Protein AF-A0A8W8P179-F1 (afdb_monomer_lite)

Radius of gyration: 23.36 Å; chains: 1; bounding box: 74×70×54 Å

InterPro domains:
  IPR009003 Peptidase S1, PA clan [SSF50494] (2-159)

Secondary structure (DSSP, 8-state):
--EEEE-TTTS-STTPEEEEE-TTTSPEEEEEEEEEEE-GGG--EEEEEEPGGGTTTS--SEE-TTS-EEEEEE--S-GGG--EEEEEETTTEEEEEEEEES----TTS-TT-TTSEEEEEESSS-S--TT-TTPEEEE--SSTT--EEEEEEEEEEE-----TTTEEEE----SS----EEEE----TTTTGGG--S------------------------EEEEEEHHHHHHHHHHHH-TT--------S------------------

pLDDT: mean 72.52, std 25.37, range [22.5, 98.0]

Sequence (270 aa):
KKYALTCNHIFPSRNQIAYADGSDDGRRKQIGSCVFSRSDMSCDFAAIEMNDTILNECDVIFRRDDGKNINAHIYDETLEKIGFVYKIGATTDVTQGYILSSEFYNKHTAEGNRECIFLVKGTDGNFSEEGDSGSLVFSRPRNIQQNYVDIVGMVYAKNRKAKDDDEVEIYNRTDTESEILHSNQNISTEVKNAHENIQQTPLLSRENDGQRVAENDQNAEDFSFCYRLNTALALFKQDQGPGFDVRFKDDLSSSSSATSLSSGSDVEAV

Structure (mmCIF, N/CA/C/O backbone):
data_AF-A0A8W8P179-F1
#
_entry.id   AF-A0A8W8P179-F1
#
loop_
_atom_site.group_PDB
_atom_site.id
_atom_site.type_symbol
_atom_site.label_atom_id
_atom_site.label_alt_id
_atom_site.label_comp_id
_atom_site.label_asym_id
_atom_site.label_entity_id
_atom_site.label_seq_id
_atom_site.pdbx_PDB_ins_code
_atom_site.Cartn_x
_atom_site.Cartn_y
_atom_site.Cartn_z
_atom_site.occupancy
_atom_site.B_iso_or_equiv
_atom_site.auth_seq_id
_atom_site.auth_comp_id
_atom_site.auth_asym_id
_atom_site.auth_atom_id
_atom_site.pdbx_PDB_model_num
ATOM 1 N N . LYS A 1 1 ? -10.857 15.040 -1.921 1.00 89.06 1 LYS A N 1
ATOM 2 C CA . LYS A 1 1 ? -10.165 14.243 -2.960 1.00 89.06 1 LYS A CA 1
ATOM 3 C C . LYS A 1 1 ? -9.967 12.826 -2.443 1.00 89.06 1 LYS A C 1
ATOM 5 O O . LYS A 1 1 ? -9.883 12.664 -1.228 1.00 89.06 1 LYS A O 1
ATOM 10 N N . LYS A 1 2 ? -9.931 11.831 -3.328 1.00 93.44 2 LYS A N 1
ATOM 11 C CA . LYS A 1 2 ? -9.585 10.443 -2.996 1.00 93.44 2 LYS A CA 1
ATOM 12 C C . LYS A 1 2 ? -8.296 10.089 -3.736 1.00 93.44 2 LYS A C 1
ATOM 14 O O . LYS A 1 2 ? -8.109 10.537 -4.865 1.00 93.44 2 LYS A O 1
ATOM 19 N N . TYR A 1 3 ? -7.437 9.311 -3.091 1.00 95.12 3 TYR A N 1
ATOM 20 C CA . TYR A 1 3 ? -6.161 8.891 -3.658 1.00 95.12 3 TYR A CA 1
ATOM 21 C C . TYR A 1 3 ? -6.051 7.371 -3.617 1.00 95.12 3 TYR A C 1
ATOM 23 O O . TYR A 1 3 ? -6.463 6.764 -2.628 1.00 95.12 3 TYR A O 1
ATOM 31 N N . ALA A 1 4 ? -5.482 6.776 -4.662 1.00 95.06 4 ALA A N 1
ATOM 32 C CA . ALA A 1 4 ? -4.959 5.417 -4.604 1.00 95.06 4 ALA A CA 1
ATOM 33 C C . ALA A 1 4 ? -3.458 5.473 -4.302 1.00 95.06 4 ALA A C 1
ATOM 35 O O . ALA A 1 4 ? -2.744 6.330 -4.828 1.00 95.06 4 ALA A O 1
ATOM 36 N N . LEU A 1 5 ? -2.998 4.578 -3.431 1.00 95.69 5 LEU A N 1
ATOM 37 C CA . LEU A 1 5 ? -1.594 4.452 -3.044 1.00 95.69 5 LEU A CA 1
ATOM 38 C C . LEU A 1 5 ? -0.986 3.275 -3.809 1.00 95.69 5 LEU A C 1
ATOM 40 O O . LEU A 1 5 ? -1.642 2.246 -3.961 1.00 95.69 5 LEU A O 1
ATOM 44 N N . THR A 1 6 ? 0.229 3.433 -4.321 1.00 96.31 6 THR A N 1
ATOM 45 C CA . THR A 1 6 ? 0.927 2.391 -5.087 1.00 96.31 6 THR A CA 1
ATOM 46 C C . THR A 1 6 ? 2.433 2.656 -5.112 1.00 96.31 6 THR A C 1
ATOM 48 O O . THR A 1 6 ? 2.897 3.603 -4.480 1.00 96.31 6 THR A O 1
ATOM 51 N N . CYS A 1 7 ? 3.213 1.817 -5.792 1.00 94.56 7 CYS A N 1
ATOM 52 C CA . CYS A 1 7 ? 4.665 1.956 -5.865 1.00 94.56 7 CYS A CA 1
ATOM 53 C C . CYS A 1 7 ? 5.094 2.994 -6.909 1.00 94.56 7 CYS A C 1
ATOM 55 O O . CYS A 1 7 ? 4.468 3.136 -7.965 1.00 94.56 7 CYS A O 1
ATOM 57 N N . ASN A 1 8 ? 6.207 3.678 -6.644 1.00 94.00 8 ASN A N 1
ATOM 58 C CA . ASN A 1 8 ? 6.860 4.545 -7.620 1.00 94.00 8 ASN A CA 1
ATOM 59 C C . ASN A 1 8 ? 7.350 3.749 -8.829 1.00 94.00 8 ASN A C 1
ATOM 61 O O . ASN A 1 8 ? 7.159 4.231 -9.938 1.00 94.00 8 ASN A O 1
ATOM 65 N N . HIS A 1 9 ? 7.901 2.542 -8.674 1.00 90.81 9 HIS A N 1
ATOM 66 C CA . HIS A 1 9 ? 8.390 1.795 -9.843 1.00 90.81 9 HIS A CA 1
ATOM 67 C C . HIS A 1 9 ? 7.280 1.462 -10.858 1.00 90.81 9 HIS A C 1
ATOM 69 O O . HIS A 1 9 ? 7.566 1.241 -12.032 1.00 90.81 9 HIS A O 1
ATOM 75 N N . ILE A 1 10 ? 6.012 1.462 -10.430 1.00 92.25 10 ILE A N 1
ATOM 76 C CA . ILE A 1 10 ? 4.844 1.319 -11.313 1.00 92.25 10 ILE A CA 1
ATOM 77 C C . ILE A 1 10 ? 4.476 2.673 -11.947 1.00 92.25 10 ILE A C 1
ATOM 79 O O . ILE A 1 10 ? 4.128 2.750 -13.128 1.00 92.25 10 ILE A O 1
ATOM 83 N N . PHE A 1 11 ? 4.569 3.756 -11.172 1.00 95.31 11 PHE A N 1
ATOM 84 C CA . PHE A 1 11 ? 4.258 5.124 -11.597 1.00 95.31 11 PHE A CA 1
ATOM 85 C C . PHE A 1 11 ? 5.442 6.076 -11.372 1.00 95.31 11 PHE A C 1
ATOM 87 O O . PHE A 1 11 ? 5.362 6.939 -10.491 1.00 95.31 11 PHE A O 1
ATOM 94 N N . PRO A 1 12 ? 6.542 5.969 -12.143 1.00 92.88 12 PRO A N 1
ATOM 95 C CA . PRO A 1 12 ? 7.804 6.654 -11.836 1.00 92.88 12 PRO A CA 1
ATOM 96 C C . PRO A 1 12 ? 7.752 8.176 -11.990 1.00 92.88 12 PRO A C 1
ATOM 98 O O . PRO A 1 12 ? 8.689 8.873 -11.607 1.00 92.88 12 PRO A O 1
ATOM 101 N N . SER A 1 13 ? 6.690 8.726 -12.581 1.00 92.56 13 SER A N 1
ATOM 102 C CA . SER A 1 13 ? 6.590 10.153 -12.893 1.00 92.56 13 SER A CA 1
ATOM 103 C C . SER A 1 13 ? 5.214 10.729 -12.577 1.00 92.56 13 SER A C 1
ATOM 105 O O . SER A 1 13 ? 4.183 10.072 -12.730 1.00 92.56 13 SER A O 1
ATOM 107 N N . ARG A 1 14 ? 5.189 12.010 -12.181 1.00 94.31 14 ARG A N 1
ATOM 108 C CA . ARG A 1 14 ? 3.936 12.770 -12.061 1.00 94.31 14 ARG A CA 1
ATOM 109 C C . ARG A 1 14 ? 3.241 12.886 -13.416 1.00 94.31 14 ARG A C 1
ATOM 111 O O . ARG A 1 14 ? 3.880 12.859 -14.464 1.00 94.31 14 ARG A O 1
ATOM 118 N N . ASN A 1 15 ? 1.928 13.070 -13.375 1.00 95.94 15 ASN A N 1
ATOM 119 C CA . ASN A 1 15 ? 1.014 13.155 -14.513 1.00 95.94 15 ASN A CA 1
ATOM 120 C C . ASN A 1 15 ? 0.891 11.868 -15.344 1.00 95.94 15 ASN A C 1
ATOM 122 O O . ASN A 1 15 ? 0.143 11.852 -16.321 1.00 95.94 15 ASN A O 1
ATOM 126 N N . GLN A 1 16 ? 1.561 10.778 -14.959 1.00 97.12 16 GLN A N 1
ATOM 127 C CA . GLN A 1 16 ? 1.323 9.475 -15.566 1.00 97.12 16 GLN A CA 1
ATOM 128 C C . GLN A 1 16 ? -0.121 9.038 -15.297 1.00 97.12 16 GLN A C 1
ATOM 130 O O . GLN A 1 16 ? -0.606 9.094 -14.165 1.00 97.12 16 GLN A O 1
ATOM 135 N N . ILE A 1 17 ? -0.818 8.638 -16.359 1.00 97.06 17 ILE A N 1
ATOM 136 C CA . ILE A 1 17 ? -2.233 8.276 -16.304 1.00 97.06 17 ILE A CA 1
ATOM 137 C C . ILE A 1 17 ? -2.371 6.845 -15.784 1.00 97.06 17 ILE A C 1
ATOM 139 O O . ILE A 1 17 ? -1.710 5.934 -16.283 1.00 97.06 17 ILE A O 1
ATOM 143 N N . ALA A 1 18 ? -3.253 6.652 -14.807 1.00 95.62 18 ALA A N 1
ATOM 144 C CA . ALA A 1 18 ? -3.579 5.344 -14.259 1.00 95.62 18 ALA A CA 1
ATOM 145 C C . ALA A 1 18 ? -4.839 4.778 -14.917 1.00 95.62 18 ALA A C 1
ATOM 147 O O . ALA A 1 18 ? -5.832 5.490 -15.112 1.00 95.62 18 ALA A O 1
ATOM 148 N N . TYR A 1 19 ? -4.806 3.479 -15.207 1.00 93.25 19 TYR A N 1
ATOM 149 C CA . TYR A 1 19 ? -5.918 2.735 -15.781 1.00 93.25 19 TYR A CA 1
ATOM 150 C C . TYR A 1 19 ? -6.227 1.494 -14.943 1.00 93.25 19 TYR A C 1
ATOM 152 O O . TYR A 1 19 ? -5.314 0.891 -14.385 1.00 93.25 19 TYR A O 1
ATOM 160 N N . ALA A 1 20 ? -7.496 1.098 -14.907 1.00 89.19 20 ALA A N 1
ATOM 161 C CA . ALA A 1 20 ? -7.944 -0.193 -14.392 1.00 89.19 20 ALA A CA 1
ATOM 162 C C . ALA A 1 20 ? -8.782 -0.909 -15.454 1.00 89.19 20 ALA A C 1
ATOM 164 O O . ALA A 1 20 ? -9.348 -0.260 -16.342 1.00 89.19 20 ALA A O 1
ATOM 165 N N . ASP A 1 21 ? -8.863 -2.233 -15.373 1.00 83.56 21 ASP A N 1
ATOM 166 C CA . ASP A 1 21 ? -9.737 -3.001 -16.255 1.00 83.56 21 ASP A CA 1
ATOM 167 C C . ASP A 1 21 ? -11.203 -2.650 -15.958 1.00 83.56 21 ASP A C 1
ATOM 169 O O . ASP A 1 21 ? -11.645 -2.660 -14.808 1.00 83.56 21 ASP A O 1
ATOM 173 N N . GLY A 1 22 ? -11.944 -2.258 -16.998 1.00 68.00 22 GLY A N 1
ATOM 174 C CA . GLY A 1 22 ? -13.374 -1.987 -16.901 1.00 68.00 22 GLY A CA 1
ATOM 175 C C . GLY A 1 22 ? -14.179 -3.283 -16.805 1.00 68.00 22 GLY A C 1
ATOM 176 O O . GLY A 1 22 ? -13.806 -4.296 -17.395 1.00 68.00 22 GLY A O 1
ATOM 177 N N . SER A 1 23 ? -15.306 -3.243 -16.094 1.00 61.34 23 SER A N 1
ATOM 178 C CA . SER A 1 23 ? -16.152 -4.418 -15.849 1.00 61.34 23 SER A CA 1
ATOM 179 C C . SER A 1 23 ? -16.894 -4.937 -17.089 1.00 61.34 23 SER A C 1
ATOM 181 O O . SER A 1 23 ? -17.298 -6.096 -17.097 1.00 61.34 23 SER A O 1
ATOM 183 N N . ASP A 1 24 ? -17.057 -4.117 -18.137 1.00 60.72 24 ASP A N 1
ATOM 184 C CA . ASP A 1 24 ? -18.150 -4.338 -19.098 1.00 60.72 24 ASP A CA 1
ATOM 185 C C . ASP A 1 24 ? -17.718 -4.603 -20.555 1.00 60.72 24 ASP A C 1
ATOM 187 O O . ASP A 1 24 ? -18.507 -5.151 -21.324 1.00 60.72 24 ASP A O 1
ATOM 191 N N . ASP A 1 25 ? -16.495 -4.258 -20.977 1.00 67.00 25 ASP A N 1
ATOM 192 C CA . ASP A 1 25 ? -16.094 -4.383 -22.395 1.00 67.00 25 ASP A CA 1
ATOM 193 C C . ASP A 1 25 ? -14.612 -4.725 -22.643 1.00 67.00 25 ASP A C 1
ATOM 195 O O . ASP A 1 25 ? -14.141 -4.670 -23.784 1.00 67.00 25 ASP A O 1
ATOM 199 N N . GLY A 1 26 ? -13.860 -5.071 -21.593 1.00 67.25 26 GLY A N 1
ATOM 200 C CA . GLY A 1 26 ? -12.419 -5.328 -21.682 1.00 67.25 26 GLY A CA 1
ATOM 201 C C . GLY A 1 26 ? -11.585 -4.087 -22.025 1.00 67.25 26 GLY A C 1
ATOM 202 O O . GLY A 1 26 ? -10.381 -4.209 -22.271 1.00 67.25 26 GLY A O 1
ATOM 203 N N . ARG A 1 27 ? -12.182 -2.886 -22.056 1.00 80.38 27 ARG A N 1
ATOM 204 C CA . ARG A 1 27 ? -11.432 -1.640 -22.205 1.00 80.38 27 ARG A CA 1
ATOM 205 C C . ARG A 1 27 ? -10.925 -1.179 -20.851 1.00 80.38 27 ARG A C 1
ATOM 207 O O . ARG A 1 27 ? -11.612 -1.211 -19.833 1.00 80.38 27 ARG A O 1
ATOM 214 N N . ARG A 1 28 ? -9.696 -0.681 -20.870 1.00 86.50 28 ARG A N 1
ATOM 215 C CA . ARG A 1 28 ? -9.084 -0.019 -19.725 1.00 86.50 28 ARG A CA 1
ATOM 216 C C . ARG A 1 28 ? -9.751 1.332 -19.498 1.00 86.50 28 ARG A C 1
ATOM 218 O O . ARG A 1 28 ? -9.769 2.178 -20.395 1.00 86.50 28 ARG A O 1
ATOM 225 N N . LYS A 1 29 ? -10.272 1.548 -18.294 1.00 89.81 29 LYS A N 1
ATOM 226 C CA . LYS A 1 29 ? -10.863 2.815 -17.864 1.00 89.81 29 LYS A CA 1
ATOM 227 C C . LYS A 1 29 ? -9.801 3.660 -17.183 1.00 89.81 29 LYS A C 1
ATOM 229 O O . LYS A 1 29 ? -9.091 3.178 -16.305 1.00 89.81 29 LYS A O 1
ATOM 234 N N . GLN A 1 30 ? -9.695 4.927 -17.574 1.00 93.19 30 GLN A N 1
ATOM 235 C CA . GLN A 1 30 ? -8.841 5.872 -16.864 1.00 93.19 30 GLN A CA 1
ATOM 236 C C . GLN A 1 30 ? -9.413 6.131 -15.467 1.00 93.19 30 GLN A C 1
ATOM 238 O O . GLN A 1 30 ? -10.542 6.611 -15.335 1.00 93.19 30 GLN A O 1
ATOM 243 N N . ILE A 1 31 ? -8.614 5.857 -14.439 1.00 94.50 31 ILE A N 1
ATOM 244 C CA . ILE A 1 31 ? -9.013 6.002 -13.035 1.00 94.50 31 ILE A CA 1
ATOM 245 C C . ILE A 1 31 ? -8.438 7.255 -12.375 1.00 94.50 31 ILE A C 1
ATOM 247 O O . ILE A 1 31 ? -9.014 7.756 -11.416 1.00 94.50 31 ILE A O 1
ATOM 251 N N . GLY A 1 32 ? -7.341 7.805 -12.893 1.00 96.44 32 GLY A N 1
ATOM 252 C CA . GLY A 1 32 ? -6.701 8.961 -12.276 1.00 96.44 32 GLY A CA 1
ATOM 253 C C . GLY A 1 32 ? -5.370 9.330 -12.909 1.00 96.44 32 GLY A C 1
ATOM 254 O O . GLY A 1 32 ? -5.021 8.849 -13.992 1.00 96.44 32 GLY A O 1
ATOM 255 N N . SER A 1 33 ? -4.617 10.173 -12.212 1.00 97.62 33 SER A N 1
ATOM 256 C CA . SER A 1 33 ? -3.256 10.559 -12.591 1.00 97.62 33 SER A CA 1
ATOM 257 C C . SER A 1 33 ? -2.338 10.615 -11.379 1.00 97.62 33 SER A C 1
ATOM 259 O O . SER A 1 33 ? -2.743 11.058 -10.304 1.00 97.62 33 SER A O 1
ATOM 261 N N . CYS A 1 34 ? -1.088 10.204 -11.566 1.00 98.00 34 CYS A N 1
ATOM 262 C CA . CYS A 1 34 ? -0.054 10.285 -10.545 1.00 98.00 34 CYS A CA 1
ATOM 263 C C . CYS A 1 34 ? 0.222 11.745 -10.164 1.00 98.00 34 CYS A C 1
ATOM 265 O O . CYS A 1 34 ? 0.629 12.545 -11.005 1.00 98.00 34 CYS A O 1
ATOM 267 N N . VAL A 1 35 ? 0.005 12.102 -8.900 1.00 97.44 35 VAL A N 1
ATOM 268 C CA . VAL A 1 35 ? 0.251 13.459 -8.377 1.00 97.44 35 VAL A CA 1
ATOM 269 C C . VAL A 1 35 ? 1.507 13.537 -7.523 1.00 97.44 35 VAL A C 1
ATOM 271 O O . VAL A 1 35 ? 2.040 14.626 -7.314 1.00 97.44 35 VAL A O 1
ATOM 274 N N . PHE A 1 36 ? 2.008 12.391 -7.074 1.00 95.88 36 PHE A N 1
ATOM 275 C CA . PHE A 1 36 ? 3.220 12.268 -6.283 1.00 95.88 36 PHE A CA 1
ATOM 276 C C . PHE A 1 36 ? 3.903 10.952 -6.610 1.00 95.88 36 PHE A C 1
ATOM 278 O O . PHE A 1 36 ? 3.230 9.931 -6.711 1.00 95.88 36 PHE A O 1
ATOM 285 N N . SER A 1 37 ? 5.222 10.981 -6.755 1.00 93.56 37 SER A N 1
ATOM 286 C CA . SER A 1 37 ? 6.023 9.786 -6.971 1.00 93.56 37 SER A CA 1
ATOM 287 C C . SER A 1 37 ? 7.448 10.031 -6.497 1.00 93.56 37 SER A C 1
ATOM 289 O O . SER A 1 37 ? 8.045 11.045 -6.873 1.00 93.56 37 SER A O 1
ATOM 291 N N . ARG A 1 38 ? 7.972 9.139 -5.656 1.00 85.81 38 ARG A N 1
ATOM 292 C CA . ARG A 1 38 ? 9.350 9.176 -5.151 1.00 85.81 38 ARG A CA 1
ATOM 293 C C . ARG A 1 38 ? 9.905 7.761 -5.029 1.00 85.81 38 ARG A C 1
ATOM 295 O O . ARG A 1 38 ? 9.190 6.873 -4.575 1.00 85.81 38 ARG A O 1
ATOM 302 N N . SER A 1 39 ? 11.165 7.606 -5.430 1.00 78.81 39 SER A N 1
ATOM 303 C CA . SER A 1 39 ? 11.993 6.399 -5.276 1.00 78.81 39 SER A CA 1
ATOM 304 C C . SER A 1 39 ? 13.192 6.613 -4.348 1.00 78.81 39 SER A C 1
ATOM 306 O O . SER A 1 39 ? 13.946 5.683 -4.061 1.00 78.81 39 SER A O 1
ATOM 308 N N . ASP A 1 40 ? 13.427 7.848 -3.907 1.00 71.81 40 ASP A N 1
ATOM 309 C CA . ASP A 1 40 ? 14.535 8.173 -3.027 1.00 71.81 40 ASP A CA 1
ATOM 310 C C . ASP A 1 40 ? 14.185 7.893 -1.562 1.00 71.81 40 ASP A C 1
ATOM 312 O O . ASP A 1 40 ? 13.052 7.589 -1.194 1.00 71.81 40 ASP A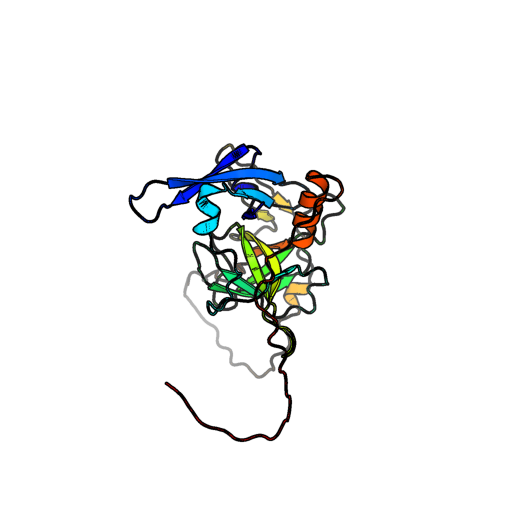 O 1
ATOM 316 N N . MET A 1 41 ? 15.201 7.943 -0.702 1.00 63.75 41 MET A N 1
ATOM 317 C CA . MET A 1 41 ? 15.063 7.646 0.726 1.00 63.75 41 MET A CA 1
ATOM 318 C C . MET A 1 41 ? 14.561 6.224 1.044 1.00 63.75 41 MET A C 1
ATOM 320 O O . MET A 1 41 ? 14.061 5.968 2.137 1.00 63.75 41 MET A O 1
ATOM 324 N N . SER A 1 42 ? 14.732 5.264 0.125 1.00 69.25 42 SER A N 1
ATOM 325 C CA . SER A 1 42 ? 14.175 3.899 0.253 1.00 69.25 42 SER A CA 1
ATOM 326 C C . SER A 1 42 ? 12.644 3.879 0.358 1.00 69.25 42 SER A C 1
ATOM 328 O O . SER A 1 42 ? 12.052 2.944 0.896 1.00 69.25 42 SER A O 1
ATOM 330 N N . CYS A 1 43 ? 12.003 4.928 -0.152 1.00 78.44 43 CYS A N 1
ATOM 331 C CA . CYS A 1 43 ? 10.565 5.032 -0.282 1.00 78.44 43 CYS A CA 1
ATOM 332 C C . CYS A 1 43 ? 10.215 4.740 -1.738 1.00 78.44 43 CYS A C 1
ATOM 334 O O . CYS A 1 43 ? 10.642 5.476 -2.618 1.00 78.44 43 CYS A O 1
ATOM 336 N N . ASP A 1 44 ? 9.463 3.675 -1.991 1.00 87.94 44 ASP A N 1
ATOM 337 C CA . ASP A 1 44 ? 8.973 3.325 -3.323 1.00 87.94 44 ASP A CA 1
ATOM 338 C C . ASP A 1 44 ? 7.466 3.577 -3.373 1.00 87.94 44 ASP A C 1
ATOM 340 O O . ASP 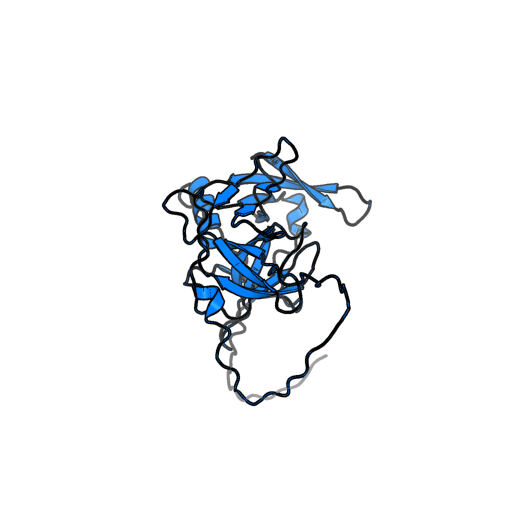A 1 44 ? 6.651 2.663 -3.238 1.00 87.94 44 ASP A O 1
ATOM 344 N N . PHE A 1 45 ? 7.096 4.853 -3.480 1.00 93.38 45 PHE A N 1
ATOM 345 C CA . PHE A 1 45 ? 5.722 5.300 -3.272 1.00 93.38 45 PHE A CA 1
ATOM 346 C C . PHE A 1 45 ? 5.269 6.295 -4.332 1.00 93.38 45 PHE A C 1
ATOM 348 O O . PHE A 1 45 ? 5.948 7.273 -4.656 1.00 93.38 45 PHE A O 1
ATOM 355 N N . ALA A 1 46 ? 4.044 6.086 -4.789 1.00 96.19 46 ALA A N 1
ATOM 356 C CA . ALA A 1 46 ? 3.287 6.991 -5.619 1.00 96.19 46 ALA A CA 1
ATOM 357 C C . ALA A 1 46 ? 1.855 7.143 -5.093 1.00 96.19 46 ALA A C 1
ATOM 359 O O . ALA A 1 46 ? 1.257 6.218 -4.536 1.00 96.19 46 ALA A O 1
ATOM 360 N N . ALA A 1 47 ? 1.290 8.328 -5.310 1.00 97.44 47 ALA A N 1
ATOM 361 C CA . ALA A 1 47 ? -0.109 8.621 -5.040 1.00 97.44 47 ALA A CA 1
ATOM 362 C C . ALA A 1 47 ? -0.805 9.036 -6.337 1.00 97.44 47 ALA A C 1
ATOM 364 O O . ALA A 1 47 ? -0.362 9.948 -7.043 1.00 97.44 47 ALA A O 1
ATOM 365 N N . ILE A 1 48 ? -1.919 8.376 -6.630 1.00 97.62 48 ILE A N 1
ATOM 366 C CA . ILE A 1 48 ? -2.770 8.640 -7.786 1.00 97.62 48 ILE A CA 1
ATOM 367 C C . ILE A 1 48 ? -3.985 9.422 -7.306 1.00 97.62 48 ILE A C 1
ATOM 369 O O . ILE A 1 48 ? -4.746 8.924 -6.479 1.00 97.62 48 ILE A O 1
ATOM 373 N N . GLU A 1 49 ? -4.188 10.637 -7.812 1.00 97.06 49 GLU A N 1
ATOM 374 C CA . GLU A 1 49 ? -5.447 11.352 -7.596 1.00 97.06 49 GLU A CA 1
ATOM 375 C C . GLU A 1 49 ? -6.530 10.719 -8.468 1.00 97.06 49 GLU A C 1
ATOM 377 O O . GLU A 1 49 ? -6.376 10.611 -9.686 1.00 97.06 49 GLU A O 1
ATOM 382 N N . MET A 1 50 ? -7.604 10.271 -7.822 1.00 96.00 50 MET A N 1
ATOM 383 C CA . MET A 1 50 ? -8.680 9.527 -8.467 1.00 96.00 50 MET A CA 1
ATOM 384 C C . MET A 1 50 ? -9.676 10.486 -9.122 1.00 96.00 50 MET A C 1
ATOM 386 O O . MET A 1 50 ? -10.102 11.461 -8.500 1.00 96.00 50 MET A O 1
ATOM 390 N N . ASN A 1 51 ? -10.084 10.183 -10.354 1.00 95.00 51 ASN A N 1
ATOM 391 C CA . ASN A 1 51 ? -11.068 10.969 -11.093 1.00 95.00 51 ASN A CA 1
ATOM 392 C C . ASN A 1 51 ? -12.439 10.917 -10.405 1.00 95.00 51 ASN A C 1
ATOM 394 O O . ASN A 1 51 ? -12.921 9.837 -10.067 1.00 95.00 51 ASN A O 1
ATOM 398 N N . ASP A 1 52 ? -13.130 12.056 -10.301 1.00 91.81 52 ASP A N 1
ATOM 399 C CA . ASP A 1 52 ? -14.465 12.133 -9.681 1.00 91.81 52 ASP A CA 1
ATOM 400 C C . ASP A 1 52 ? -15.480 11.155 -10.302 1.00 91.81 52 ASP A C 1
ATOM 402 O O . ASP A 1 52 ? -16.335 10.602 -9.609 1.00 91.81 52 ASP A O 1
ATOM 406 N N . THR A 1 53 ? -15.340 10.880 -11.602 1.00 88.81 53 THR A N 1
ATOM 407 C CA . THR A 1 53 ? -16.218 9.992 -12.376 1.00 88.81 53 THR A CA 1
ATOM 408 C C . THR A 1 53 ? -16.170 8.527 -11.951 1.00 88.81 53 THR A C 1
ATOM 410 O O . THR A 1 53 ? -17.112 7.801 -12.249 1.00 88.81 53 THR A O 1
ATOM 413 N N . ILE A 1 54 ? -15.113 8.085 -11.263 1.00 88.19 54 ILE A N 1
ATOM 414 C CA . ILE A 1 54 ? -14.9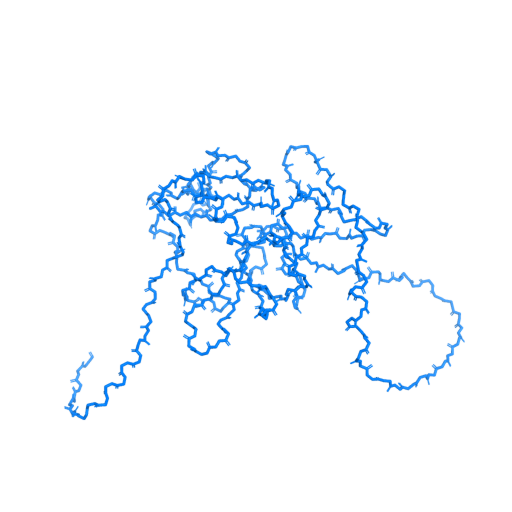62 6.691 -10.816 1.00 88.19 54 ILE A CA 1
ATOM 415 C C . ILE A 1 54 ? -15.149 6.515 -9.308 1.00 88.19 54 ILE A C 1
ATOM 417 O O . ILE A 1 54 ? -15.175 5.392 -8.813 1.00 88.19 54 ILE A O 1
ATOM 421 N N . LEU A 1 55 ? -15.290 7.602 -8.543 1.00 85.56 55 LEU A N 1
ATOM 422 C CA . LEU A 1 55 ? -15.265 7.529 -7.076 1.00 85.56 55 LEU A CA 1
ATOM 423 C C . LEU A 1 55 ? -16.434 6.754 -6.467 1.00 85.56 55 LEU A C 1
ATOM 425 O O . LEU A 1 55 ? -16.339 6.379 -5.295 1.00 85.56 55 LEU A O 1
ATOM 429 N N . ASN A 1 56 ? -17.513 6.572 -7.232 1.00 84.75 56 ASN A N 1
ATOM 430 C CA . ASN A 1 56 ? -18.688 5.785 -6.858 1.00 84.75 56 ASN A CA 1
ATOM 431 C C . ASN A 1 56 ? -18.520 4.289 -7.172 1.00 84.75 56 ASN A C 1
ATOM 433 O O . ASN A 1 56 ? -19.272 3.478 -6.648 1.00 84.75 56 ASN A O 1
ATOM 437 N N . GLU A 1 57 ? -17.544 3.935 -8.009 1.00 85.25 57 GLU A N 1
ATOM 438 C CA . GLU A 1 57 ? -17.187 2.552 -8.354 1.00 85.25 57 GLU A CA 1
ATOM 439 C C . GLU A 1 57 ? -16.041 2.033 -7.473 1.00 85.25 57 GLU A C 1
ATOM 441 O O . GLU A 1 57 ? -15.857 0.828 -7.330 1.00 85.25 57 GLU A O 1
ATOM 446 N N . CYS A 1 58 ? -15.273 2.936 -6.852 1.00 83.94 58 CYS A N 1
ATOM 447 C CA . CYS A 1 58 ? -14.235 2.563 -5.900 1.00 83.94 58 CYS A CA 1
ATOM 448 C C . CYS A 1 58 ? -14.828 2.096 -4.572 1.00 83.94 58 CYS A C 1
ATOM 450 O O . CYS A 1 58 ? -15.443 2.882 -3.842 1.00 83.94 58 CYS A O 1
ATOM 452 N N . ASP A 1 59 ? -14.499 0.865 -4.194 1.00 86.06 59 ASP A N 1
ATOM 453 C CA . ASP A 1 59 ? -14.546 0.460 -2.799 1.00 86.06 59 ASP A CA 1
ATOM 454 C C . ASP A 1 59 ? -13.443 1.193 -2.026 1.00 86.06 59 ASP A C 1
ATOM 456 O O . ASP A 1 59 ? -12.250 0.994 -2.251 1.00 86.06 59 ASP A O 1
ATOM 460 N N . VAL A 1 60 ? -13.859 2.117 -1.163 1.00 86.38 60 VAL A N 1
ATOM 461 C CA . VAL A 1 60 ? -12.959 2.933 -0.335 1.00 86.38 60 VAL A CA 1
ATOM 462 C C . VAL A 1 60 ? -12.895 2.452 1.110 1.00 86.38 60 VAL A C 1
ATOM 464 O O . VAL A 1 60 ? -12.204 3.074 1.918 1.00 86.38 60 VAL A O 1
ATOM 467 N N . ILE A 1 61 ? -13.647 1.403 1.447 1.00 88.75 61 ILE A N 1
ATOM 468 C CA . ILE A 1 61 ? -13.640 0.805 2.777 1.00 88.75 61 ILE A CA 1
ATOM 469 C C . ILE A 1 61 ? -12.543 -0.255 2.792 1.00 88.75 61 ILE A C 1
ATOM 471 O O . ILE A 1 61 ? -12.416 -1.056 1.867 1.00 88.75 61 ILE A O 1
ATOM 475 N N . PHE A 1 62 ? -11.718 -0.257 3.836 1.00 91.88 62 PHE A N 1
ATOM 476 C CA . PHE A 1 62 ? -10.655 -1.244 3.934 1.00 91.88 62 PHE A CA 1
ATOM 477 C C . PHE A 1 62 ? -11.247 -2.631 4.213 1.00 91.88 62 PHE A C 1
ATOM 479 O O . PHE A 1 62 ? -12.062 -2.803 5.125 1.00 91.88 62 PHE A O 1
ATOM 486 N N . ARG A 1 63 ? -10.814 -3.632 3.441 1.00 91.81 63 ARG A N 1
ATOM 487 C CA . ARG A 1 63 ? -11.198 -5.033 3.623 1.00 91.81 63 ARG A CA 1
ATOM 488 C C . ARG A 1 63 ? -10.041 -5.828 4.201 1.00 91.81 63 ARG A C 1
ATOM 490 O O . ARG A 1 63 ? -8.912 -5.749 3.729 1.00 91.81 63 ARG A O 1
ATOM 497 N N . ARG A 1 64 ? -10.347 -6.595 5.242 1.00 91.25 64 ARG A N 1
ATOM 498 C CA . ARG A 1 64 ? -9.416 -7.529 5.873 1.00 91.25 64 ARG A CA 1
ATOM 499 C C . ARG A 1 64 ? -9.169 -8.749 5.003 1.00 91.25 64 ARG A C 1
ATOM 501 O O . ARG A 1 64 ? -9.866 -9.001 4.027 1.00 91.25 64 ARG A O 1
ATOM 508 N N . ASP A 1 65 ? -8.229 -9.558 5.464 1.00 92.56 65 ASP A N 1
ATOM 509 C CA . ASP A 1 65 ? -7.906 -10.876 4.932 1.00 92.56 65 ASP A CA 1
ATOM 510 C C . ASP A 1 65 ? -9.107 -11.847 4.915 1.00 92.56 65 ASP A C 1
ATOM 512 O O . ASP A 1 65 ? -9.164 -12.731 4.073 1.00 92.56 65 ASP A O 1
ATOM 516 N N . ASP A 1 66 ? -10.108 -11.663 5.788 1.00 92.25 66 ASP A N 1
ATOM 517 C CA . ASP A 1 66 ? -11.368 -12.428 5.773 1.00 92.25 66 ASP A CA 1
ATOM 518 C C . ASP A 1 66 ? -12.496 -11.754 4.965 1.00 92.25 66 ASP A C 1
ATOM 520 O O . ASP A 1 66 ? -13.665 -12.124 5.094 1.00 92.25 66 ASP A O 1
ATOM 524 N N . GLY A 1 67 ? -12.166 -10.736 4.165 1.00 91.06 67 GLY A N 1
ATOM 525 C CA . GLY A 1 67 ? -13.101 -9.983 3.329 1.00 91.06 67 GLY A CA 1
ATOM 526 C C . GLY A 1 67 ? -14.013 -9.021 4.093 1.00 91.06 67 GLY A C 1
ATOM 527 O O . GLY A 1 67 ? -14.819 -8.328 3.469 1.00 91.06 67 GLY A O 1
ATOM 528 N N . LYS A 1 68 ? -13.909 -8.945 5.426 1.00 91.44 68 LYS A N 1
ATOM 529 C CA . LYS A 1 68 ? -14.747 -8.050 6.230 1.00 91.44 68 LYS A CA 1
ATOM 530 C C . LYS A 1 68 ? -14.247 -6.616 6.174 1.00 91.44 68 LYS A C 1
ATOM 532 O O . LYS A 1 68 ? -13.051 -6.351 6.307 1.00 91.44 68 LYS A O 1
ATOM 537 N N . ASN A 1 69 ? -15.201 -5.701 6.078 1.00 92.81 69 ASN A N 1
ATOM 538 C CA . ASN A 1 69 ? -14.967 -4.271 6.199 1.00 92.81 69 ASN A CA 1
ATOM 539 C C . ASN A 1 69 ? -14.462 -3.932 7.607 1.00 92.81 69 ASN A C 1
ATOM 541 O O . ASN A 1 69 ? -15.019 -4.404 8.603 1.00 92.81 69 ASN A O 1
ATOM 545 N N . ILE A 1 70 ? -13.426 -3.103 7.691 1.00 92.12 70 ILE A N 1
ATOM 546 C CA . ILE A 1 70 ? -12.887 -2.594 8.953 1.00 92.12 70 ILE A CA 1
ATOM 547 C C . ILE A 1 70 ? -12.296 -1.188 8.762 1.00 92.12 70 ILE A C 1
ATOM 549 O O . ILE A 1 70 ? -11.896 -0.829 7.658 1.00 92.12 70 ILE A O 1
ATOM 553 N N . ASN A 1 71 ? -12.197 -0.406 9.840 1.00 93.31 71 ASN A N 1
ATOM 554 C CA . ASN A 1 71 ? -11.429 0.839 9.814 1.00 93.31 71 ASN A CA 1
ATOM 555 C C . ASN A 1 71 ? -9.927 0.525 9.728 1.00 93.31 71 ASN A C 1
ATOM 557 O O . ASN A 1 71 ? -9.467 -0.516 10.209 1.00 93.31 71 ASN A O 1
ATOM 561 N N . ALA A 1 72 ? -9.160 1.429 9.131 1.00 93.44 72 ALA A N 1
ATOM 562 C CA . ALA A 1 72 ? -7.726 1.268 8.929 1.00 93.44 72 ALA A CA 1
ATOM 563 C C . ALA A 1 72 ? -6.972 2.436 9.566 1.00 93.44 72 ALA A C 1
ATOM 565 O O . ALA A 1 72 ? -7.250 3.597 9.281 1.00 93.44 72 ALA A O 1
ATOM 566 N N . HIS A 1 73 ? -5.994 2.119 10.404 1.00 93.50 73 HIS A N 1
ATOM 567 C CA . HIS A 1 73 ? -5.157 3.090 11.093 1.00 93.50 73 HIS A CA 1
ATOM 568 C C . HIS A 1 73 ? -3.712 2.965 10.611 1.00 93.50 73 HIS A C 1
ATOM 570 O O . HIS A 1 73 ? -3.227 1.859 10.402 1.00 93.50 73 HIS A O 1
ATOM 576 N N . ILE A 1 74 ? -3.009 4.082 10.425 1.00 93.81 74 ILE A N 1
ATOM 577 C CA . ILE A 1 74 ? -1.587 4.039 10.064 1.00 93.81 74 ILE A CA 1
ATOM 578 C C . ILE A 1 74 ? -0.759 3.715 11.298 1.00 93.81 74 ILE A C 1
ATOM 580 O O . ILE A 1 74 ? -0.788 4.457 12.272 1.00 93.81 74 ILE A O 1
ATOM 584 N N . TYR A 1 75 ? 0.015 2.638 11.234 1.00 92.56 75 TYR A N 1
ATOM 585 C CA . TYR A 1 75 ? 0.897 2.247 12.321 1.00 92.56 75 TYR A CA 1
ATOM 586 C C . TYR A 1 75 ? 2.205 3.046 12.295 1.00 92.56 75 TYR A C 1
ATOM 588 O O . TYR A 1 75 ? 3.014 2.936 11.365 1.00 92.56 75 TYR A O 1
ATOM 596 N N . ASP A 1 76 ? 2.440 3.829 13.342 1.00 89.56 76 ASP A N 1
ATOM 597 C CA . ASP A 1 76 ? 3.603 4.704 13.503 1.00 89.56 76 ASP A CA 1
ATOM 598 C C . ASP A 1 76 ? 4.539 4.291 14.654 1.00 89.56 76 ASP A C 1
ATOM 600 O O . ASP A 1 76 ? 5.599 4.888 14.820 1.00 89.56 76 ASP A O 1
ATOM 604 N N . GLU A 1 77 ? 4.215 3.223 15.388 1.00 89.12 77 GLU A N 1
ATOM 605 C CA . GLU A 1 77 ? 5.055 2.677 16.462 1.00 89.12 77 GLU A CA 1
ATOM 606 C C . GLU A 1 77 ? 6.151 1.709 15.945 1.00 89.12 77 GLU A C 1
ATOM 608 O O . GLU A 1 77 ? 6.318 1.465 14.739 1.00 89.12 77 GLU A O 1
ATOM 613 N N . THR A 1 78 ? 6.913 1.120 16.875 1.00 86.06 78 THR A N 1
ATOM 614 C CA . THR A 1 78 ? 7.940 0.104 16.592 1.00 86.06 78 THR A CA 1
ATOM 615 C C . THR A 1 78 ? 7.318 -1.215 16.121 1.00 86.06 78 THR A C 1
ATOM 617 O O . THR A 1 78 ? 6.235 -1.610 16.565 1.00 86.06 78 THR A O 1
ATOM 620 N N . LEU A 1 79 ? 8.002 -1.927 15.218 1.00 88.00 79 LEU A N 1
ATOM 621 C CA . LEU A 1 79 ? 7.496 -3.191 14.657 1.00 88.00 79 LEU A CA 1
ATOM 622 C C . LEU A 1 79 ? 7.651 -4.393 15.599 1.00 88.00 79 LEU A C 1
ATOM 624 O O . LEU A 1 79 ? 7.046 -5.429 15.350 1.00 88.00 79 LEU A O 1
ATOM 628 N N . GLU A 1 80 ? 8.396 -4.257 16.699 1.00 82.94 80 GLU A N 1
ATOM 629 C CA . GLU A 1 80 ? 8.664 -5.337 17.667 1.00 82.94 80 GLU A CA 1
ATOM 630 C C . GLU A 1 80 ? 7.391 -5.960 18.259 1.00 82.94 80 GLU A C 1
ATOM 632 O O . GLU A 1 80 ? 7.381 -7.116 18.675 1.00 82.94 80 GLU A O 1
ATOM 637 N N . LYS A 1 81 ? 6.305 -5.182 18.322 1.00 79.62 81 LYS A N 1
ATOM 638 C CA . LYS A 1 81 ? 5.014 -5.592 18.898 1.00 79.62 81 LYS A CA 1
ATOM 639 C C . LYS A 1 81 ? 3.983 -5.984 17.842 1.00 79.62 81 LYS A C 1
ATOM 641 O O . LYS A 1 81 ? 2.797 -6.119 18.171 1.00 79.62 81 LYS A O 1
ATOM 646 N N . ILE A 1 82 ? 4.396 -6.104 16.583 1.00 86.69 82 ILE A N 1
ATOM 647 C CA . ILE A 1 82 ? 3.544 -6.614 15.516 1.00 86.69 82 ILE A CA 1
ATOM 648 C C . ILE A 1 82 ? 3.730 -8.125 15.450 1.00 86.69 82 ILE A C 1
ATOM 650 O O . ILE A 1 82 ? 4.842 -8.625 15.332 1.00 86.69 82 ILE A O 1
ATOM 654 N N . GLY A 1 83 ? 2.617 -8.850 15.560 1.00 86.31 83 GLY A N 1
ATOM 655 C CA . GLY A 1 83 ? 2.596 -10.292 15.345 1.00 86.31 83 GLY A CA 1
ATOM 656 C C . GLY A 1 83 ? 2.590 -10.618 13.853 1.00 86.31 83 GLY A C 1
ATOM 657 O O . GLY A 1 83 ? 3.450 -10.187 13.089 1.00 86.31 83 GLY A O 1
ATOM 658 N N . PHE A 1 84 ? 1.580 -11.371 13.422 1.00 94.25 84 PHE A N 1
ATOM 659 C CA . PHE A 1 84 ? 1.391 -11.647 12.003 1.00 94.25 84 PHE A CA 1
ATOM 660 C C . PHE A 1 84 ? 0.923 -10.412 11.237 1.00 94.25 84 PHE A C 1
ATOM 662 O O . PHE A 1 84 ? 0.048 -9.663 11.691 1.00 94.25 84 PHE A O 1
ATOM 669 N N . VAL A 1 85 ? 1.474 -10.266 10.040 1.00 97.00 85 VAL A N 1
ATOM 670 C CA . VAL A 1 85 ? 1.031 -9.317 9.028 1.00 97.00 85 VAL A CA 1
ATOM 671 C C . VAL A 1 85 ? 0.377 -10.055 7.871 1.00 97.00 85 VAL A C 1
ATOM 673 O O . VAL A 1 85 ? 0.646 -11.228 7.612 1.00 97.00 85 VAL A O 1
ATOM 676 N N . TYR A 1 86 ? -0.486 -9.336 7.176 1.00 97.75 86 TYR A N 1
ATOM 677 C CA . TYR A 1 86 ? -1.271 -9.806 6.053 1.00 97.75 86 TYR A CA 1
ATOM 678 C C . TYR A 1 86 ? -1.153 -8.793 4.923 1.00 97.75 86 TYR A C 1
ATOM 680 O O . TYR A 1 86 ? -0.934 -7.603 5.167 1.00 97.75 86 TYR A O 1
ATOM 688 N N . LYS A 1 87 ? -1.329 -9.253 3.691 1.00 97.25 87 LYS A N 1
ATOM 689 C CA . LYS A 1 87 ? -1.513 -8.383 2.527 1.00 97.25 87 LYS A CA 1
ATOM 690 C C . LYS A 1 87 ? -2.507 -9.019 1.567 1.00 97.25 87 LYS A C 1
ATOM 692 O O . LYS A 1 87 ? -2.625 -10.242 1.529 1.00 97.25 87 LYS A O 1
ATOM 697 N N . ILE A 1 88 ? -3.193 -8.185 0.793 1.00 96.75 88 ILE A N 1
ATOM 698 C CA . ILE A 1 88 ? -4.068 -8.615 -0.303 1.00 96.75 88 ILE A CA 1
ATOM 699 C C . ILE A 1 88 ? -3.446 -8.083 -1.586 1.00 96.75 88 ILE A C 1
ATOM 701 O O . ILE A 1 88 ? -3.417 -6.868 -1.781 1.00 96.75 88 ILE A O 1
ATOM 705 N N . GLY A 1 89 ? -2.886 -8.978 -2.396 1.00 95.50 89 GLY A N 1
ATOM 706 C CA . GLY A 1 89 ? -2.168 -8.623 -3.617 1.00 95.50 89 GLY A CA 1
ATOM 707 C C . GLY A 1 89 ? -2.858 -9.107 -4.878 1.00 95.50 89 GLY A C 1
ATOM 708 O O . GLY A 1 89 ? -3.651 -10.043 -4.846 1.00 95.50 89 GLY A O 1
ATOM 709 N N . ALA A 1 90 ? -2.568 -8.453 -6.002 1.00 93.88 90 ALA A N 1
ATOM 710 C CA . ALA A 1 90 ? -3.203 -8.782 -7.275 1.00 93.88 90 ALA A CA 1
ATOM 711 C C . ALA A 1 90 ? -2.807 -10.173 -7.799 1.00 93.88 90 ALA A C 1
ATOM 713 O O . ALA A 1 90 ? -3.560 -10.764 -8.569 1.00 93.88 90 ALA A O 1
ATOM 714 N N . THR A 1 91 ? -1.641 -10.690 -7.395 1.00 95.12 91 THR A N 1
ATOM 715 C CA . THR A 1 91 ? -1.103 -11.964 -7.895 1.00 95.12 91 THR A CA 1
ATOM 716 C C . THR A 1 91 ? -1.320 -13.100 -6.914 1.00 95.12 91 THR A C 1
ATOM 718 O O . THR A 1 91 ? -1.731 -14.187 -7.314 1.00 95.12 91 THR A O 1
ATOM 721 N N . THR A 1 92 ? -1.048 -12.865 -5.632 1.00 94.62 92 THR A N 1
ATOM 722 C CA . THR A 1 92 ? -1.115 -13.925 -4.610 1.00 94.62 92 THR A CA 1
ATOM 723 C C . THR A 1 92 ? -2.340 -13.834 -3.707 1.00 94.62 92 THR A C 1
ATOM 725 O O . THR A 1 92 ? -2.448 -14.617 -2.768 1.00 94.62 92 THR A O 1
ATOM 728 N N . ASP A 1 93 ? -3.258 -12.899 -3.974 1.00 95.69 93 ASP A N 1
ATOM 729 C CA . ASP A 1 93 ? -4.431 -12.639 -3.137 1.00 95.69 93 ASP A CA 1
ATOM 730 C C . ASP A 1 93 ? -4.012 -12.422 -1.665 1.00 95.69 93 ASP A C 1
ATOM 732 O O . ASP A 1 93 ? -3.032 -11.709 -1.386 1.00 95.69 93 ASP A O 1
ATOM 736 N N . VAL A 1 94 ? -4.738 -13.011 -0.717 1.00 96.88 94 VAL A N 1
ATOM 737 C CA . VAL A 1 94 ? -4.443 -12.964 0.712 1.00 96.88 94 VAL A CA 1
ATOM 738 C C . VAL A 1 94 ? -3.238 -13.845 1.043 1.00 96.88 94 VAL A C 1
ATOM 740 O O . VAL A 1 94 ? -3.292 -15.066 0.912 1.00 96.88 94 VAL A O 1
ATOM 743 N N . THR A 1 95 ? -2.179 -13.242 1.586 1.00 97.00 95 THR A N 1
ATOM 744 C CA . THR A 1 95 ? -1.070 -13.983 2.216 1.00 97.00 95 THR A CA 1
ATOM 745 C C . THR A 1 95 ? -0.815 -13.490 3.636 1.00 97.00 95 THR A C 1
ATOM 747 O O . THR A 1 95 ? -1.173 -12.367 4.005 1.00 97.00 95 THR A O 1
ATOM 750 N N . GLN A 1 96 ? -0.179 -14.349 4.432 1.00 96.88 96 GLN A N 1
ATOM 751 C CA . GLN A 1 96 ? 0.199 -14.100 5.819 1.00 96.88 96 GLN A CA 1
ATOM 752 C C . GLN A 1 96 ? 1.711 -14.268 5.988 1.00 96.88 96 GLN A C 1
ATOM 754 O O . GLN A 1 96 ? 2.335 -15.134 5.371 1.00 96.88 96 GLN A O 1
ATOM 759 N N . GLY A 1 97 ? 2.304 -13.438 6.841 1.00 95.56 97 GLY A N 1
ATOM 760 C CA . GLY A 1 97 ? 3.723 -13.482 7.159 1.00 95.56 97 GLY A CA 1
ATOM 761 C C . GLY A 1 97 ? 4.032 -12.943 8.550 1.00 95.56 97 GLY A C 1
ATOM 762 O O . GLY A 1 97 ? 3.153 -12.449 9.259 1.00 95.56 97 GLY A O 1
ATOM 763 N N . TYR A 1 98 ? 5.295 -13.035 8.940 1.00 93.94 98 TYR A N 1
ATOM 764 C CA . TYR A 1 98 ? 5.836 -12.399 10.139 1.00 93.94 98 TYR A CA 1
ATOM 765 C C . TYR A 1 98 ? 7.009 -11.497 9.765 1.00 93.94 98 TYR A C 1
ATOM 767 O O . TYR A 1 98 ? 7.706 -11.727 8.773 1.00 93.94 98 TYR A O 1
ATOM 775 N N . ILE A 1 99 ? 7.207 -10.445 10.554 1.00 92.31 99 ILE A N 1
ATOM 776 C CA . ILE A 1 99 ? 8.299 -9.499 10.342 1.00 92.31 99 ILE A CA 1
ATOM 777 C C . ILE A 1 99 ? 9.597 -10.182 10.776 1.00 92.31 99 ILE A C 1
ATOM 779 O O . ILE A 1 99 ? 9.760 -10.524 11.944 1.00 92.31 99 ILE A O 1
ATOM 783 N N . LEU A 1 100 ? 10.496 -10.410 9.819 1.00 88.44 100 LEU A N 1
ATOM 784 C CA . LEU A 1 100 ? 11.805 -11.021 10.052 1.00 88.44 100 LEU A CA 1
ATOM 785 C C . LEU A 1 100 ? 12.809 -9.987 10.569 1.00 88.44 100 LEU A C 1
ATOM 787 O O . LEU A 1 100 ? 13.615 -10.286 11.441 1.00 88.44 100 LEU A O 1
ATOM 791 N N . SER A 1 101 ? 12.739 -8.771 10.026 1.00 85.00 101 SER A N 1
ATOM 792 C CA . SER A 1 101 ? 13.562 -7.643 10.447 1.00 85.00 101 SER A CA 1
ATOM 793 C C . SER A 1 101 ? 12.733 -6.371 10.419 1.00 85.00 101 SER A C 1
ATOM 795 O O . SER A 1 101 ? 12.126 -6.059 9.391 1.00 85.00 101 SER A O 1
ATOM 797 N N . SER A 1 102 ? 12.704 -5.642 11.536 1.00 79.94 102 SER A N 1
ATOM 798 C CA . SER A 1 102 ? 11.999 -4.359 11.660 1.00 79.94 102 SER A CA 1
ATOM 799 C C . SER A 1 102 ? 12.692 -3.220 10.916 1.00 79.94 102 SER A C 1
ATOM 801 O O . SER A 1 102 ? 12.063 -2.207 10.624 1.00 79.94 102 SER A O 1
ATOM 803 N N . GLU A 1 103 ? 13.974 -3.398 10.618 1.00 75.88 103 GLU A N 1
ATOM 804 C CA . GLU A 1 103 ? 14.811 -2.448 9.903 1.00 75.88 103 GLU A CA 1
ATOM 805 C C . GLU A 1 103 ? 15.669 -3.216 8.902 1.00 75.88 103 GLU A C 1
ATOM 807 O O . GLU A 1 103 ? 16.220 -4.276 9.211 1.00 75.88 103 GLU A O 1
ATOM 812 N N . PHE A 1 104 ? 15.791 -2.701 7.687 1.00 68.75 104 PHE A N 1
ATOM 813 C CA . PHE A 1 104 ? 16.698 -3.253 6.695 1.00 68.75 104 PHE A CA 1
ATOM 814 C C . PHE A 1 104 ? 17.550 -2.143 6.107 1.00 68.75 104 PHE A C 1
ATOM 816 O O . PHE A 1 104 ? 17.049 -1.164 5.554 1.00 68.75 104 PHE A O 1
ATOM 823 N N . TYR A 1 105 ? 18.862 -2.324 6.210 1.00 62.28 105 TYR A N 1
ATOM 824 C CA . TYR A 1 105 ? 19.828 -1.361 5.720 1.00 62.28 105 TYR A CA 1
ATOM 825 C C . TYR A 1 105 ? 20.384 -1.786 4.366 1.00 62.28 105 TYR A C 1
ATOM 827 O O . TYR A 1 105 ? 21.123 -2.764 4.269 1.00 62.28 105 TYR A O 1
ATOM 835 N N . ASN A 1 106 ? 20.120 -0.990 3.333 1.00 55.66 106 ASN A N 1
ATOM 836 C CA . ASN A 1 106 ? 20.894 -1.054 2.102 1.00 55.66 106 ASN A CA 1
ATOM 837 C C . ASN A 1 106 ? 21.971 0.041 2.145 1.00 55.66 106 ASN A C 1
ATOM 839 O O . ASN A 1 106 ? 21.649 1.212 2.342 1.00 55.66 106 ASN A O 1
ATOM 843 N N . LYS A 1 107 ? 23.247 -0.309 1.942 1.00 47.47 107 LYS A N 1
ATOM 844 C CA . LYS A 1 107 ? 24.372 0.651 1.954 1.00 47.47 107 LYS A CA 1
ATOM 845 C C . LYS A 1 107 ? 24.213 1.823 0.980 1.00 47.47 107 LYS A C 1
ATOM 847 O O . LYS A 1 107 ? 24.807 2.872 1.205 1.00 47.47 107 LYS A O 1
ATOM 852 N N . HIS A 1 108 ? 23.385 1.658 -0.050 1.00 49.31 108 HIS A N 1
ATOM 853 C CA . HIS A 1 108 ? 23.066 2.689 -1.046 1.00 49.31 108 HIS A CA 1
ATOM 854 C C . HIS A 1 108 ? 21.890 3.592 -0.663 1.00 49.31 108 HIS A C 1
ATOM 856 O O . HIS A 1 108 ? 21.632 4.593 -1.326 1.00 49.31 108 HIS A O 1
ATOM 862 N N . THR A 1 109 ? 21.176 3.270 0.416 1.00 49.59 109 THR A N 1
ATOM 863 C CA . THR A 1 109 ? 20.152 4.152 0.979 1.00 49.59 109 THR A CA 1
ATOM 864 C C . THR A 1 109 ? 20.835 5.118 1.938 1.00 49.59 109 THR A C 1
ATOM 866 O O . THR A 1 109 ? 21.484 4.698 2.894 1.00 49.59 109 THR A O 1
ATOM 869 N N . ALA A 1 110 ? 20.754 6.414 1.625 1.00 48.31 110 ALA A N 1
ATOM 870 C CA . ALA A 1 110 ? 21.451 7.483 2.338 1.00 48.31 110 ALA A CA 1
ATOM 871 C C . ALA A 1 110 ? 21.331 7.352 3.869 1.00 48.31 110 ALA A C 1
ATOM 873 O O . ALA A 1 110 ? 20.292 6.920 4.382 1.00 48.31 110 ALA A O 1
ATOM 874 N N . GLU A 1 111 ? 22.393 7.740 4.585 1.00 48.59 111 GLU A N 1
ATOM 875 C CA . GLU A 1 111 ? 22.416 7.838 6.047 1.00 48.59 111 GLU A CA 1
ATOM 876 C C . GLU A 1 111 ? 21.171 8.605 6.531 1.00 48.59 111 GLU A C 1
ATOM 878 O O . GLU A 1 111 ? 21.048 9.806 6.312 1.00 48.59 111 GLU A O 1
ATOM 883 N N . GLY A 1 112 ? 20.205 7.890 7.119 1.00 52.38 112 GLY A N 1
ATOM 884 C CA . GLY A 1 112 ? 18.923 8.459 7.554 1.00 52.38 112 GLY A CA 1
ATOM 885 C C . GLY A 1 112 ? 17.686 7.594 7.292 1.00 52.38 112 GLY A C 1
ATOM 886 O O . GLY A 1 112 ? 16.658 7.841 7.908 1.00 52.38 112 GLY A O 1
ATOM 887 N N . ASN A 1 113 ? 17.770 6.554 6.450 1.00 56.12 113 ASN A N 1
ATOM 888 C CA . ASN A 1 113 ? 16.585 5.775 6.034 1.00 56.12 113 ASN A CA 1
ATOM 889 C C . ASN A 1 113 ? 16.475 4.370 6.650 1.00 56.12 113 ASN A C 1
ATOM 891 O O . ASN A 1 113 ? 15.743 3.526 6.136 1.00 56.12 113 ASN A O 1
ATOM 895 N N . ARG A 1 114 ? 17.197 4.106 7.749 1.00 56.94 114 ARG A N 1
ATOM 896 C CA . ARG A 1 114 ? 17.283 2.772 8.382 1.00 56.94 114 ARG A CA 1
ATOM 897 C C . ARG A 1 114 ? 15.918 2.190 8.763 1.00 56.94 114 ARG A C 1
ATOM 899 O O . ARG A 1 114 ? 15.713 0.990 8.652 1.00 56.94 114 ARG A O 1
ATOM 906 N N . GLU A 1 115 ? 14.978 3.056 9.120 1.00 62.72 115 GLU A N 1
ATOM 907 C CA . GLU A 1 115 ? 13.647 2.676 9.596 1.00 62.72 115 GLU A CA 1
ATOM 908 C C . GLU A 1 115 ? 12.603 2.578 8.471 1.00 62.72 115 GLU A C 1
ATOM 910 O O . GLU A 1 115 ? 11.426 2.365 8.740 1.00 62.72 115 GLU A O 1
ATOM 915 N N . CYS A 1 116 ? 12.988 2.760 7.202 1.00 77.50 116 CYS A N 1
ATOM 916 C CA . CYS A 1 116 ? 12.015 2.831 6.110 1.00 77.50 116 CYS A CA 1
ATOM 917 C C . CYS A 1 116 ? 11.631 1.466 5.549 1.00 77.50 116 CYS A C 1
ATOM 919 O O . CYS A 1 116 ? 10.527 1.352 5.031 1.00 77.50 116 CYS A O 1
ATOM 921 N N . ILE A 1 117 ? 12.490 0.447 5.644 1.00 85.62 117 ILE A N 1
ATOM 922 C CA . ILE A 1 117 ? 12.255 -0.885 5.069 1.00 85.62 117 ILE A CA 1
ATOM 923 C C . ILE A 1 117 ? 12.212 -1.930 6.180 1.00 85.62 117 ILE A C 1
ATOM 925 O O . ILE A 1 117 ? 13.051 -1.924 7.076 1.00 85.62 117 ILE A O 1
ATOM 929 N N . PHE A 1 118 ? 11.268 -2.860 6.075 1.00 88.88 118 PHE A N 1
ATOM 930 C CA . PHE A 1 118 ? 11.183 -4.057 6.901 1.00 88.88 118 PHE A CA 1
ATOM 931 C C . PHE A 1 118 ? 11.002 -5.297 6.022 1.00 88.88 118 PHE A C 1
ATOM 933 O O . PHE A 1 118 ? 10.490 -5.225 4.899 1.00 88.88 118 PHE A O 1
ATOM 940 N N . LEU A 1 119 ? 11.448 -6.441 6.533 1.00 90.88 119 LEU A N 1
ATOM 941 C CA . LEU A 1 119 ? 11.386 -7.717 5.825 1.00 90.88 119 LEU A CA 1
ATOM 942 C C . LEU A 1 119 ? 10.258 -8.574 6.376 1.00 90.88 119 LEU A C 1
ATOM 944 O O . LEU A 1 119 ? 10.105 -8.694 7.593 1.00 90.88 119 LEU A O 1
ATOM 948 N N . VAL A 1 120 ? 9.509 -9.213 5.484 1.00 93.56 120 VAL A N 1
ATOM 949 C CA . VAL A 1 120 ? 8.433 -10.140 5.843 1.00 93.56 120 VAL A CA 1
ATOM 950 C C . VAL A 1 120 ? 8.716 -11.508 5.243 1.00 93.56 120 VAL A C 1
ATOM 952 O O . VAL A 1 120 ? 8.947 -11.626 4.039 1.00 93.56 120 VAL A O 1
ATOM 955 N N . LYS A 1 121 ? 8.659 -12.546 6.078 1.00 92.62 121 LYS A N 1
ATOM 956 C CA . LYS A 1 121 ? 8.703 -13.946 5.645 1.00 92.62 121 LYS A CA 1
ATOM 957 C C . LYS A 1 121 ? 7.295 -14.529 5.691 1.00 92.62 121 LYS A C 1
ATOM 959 O O . LYS A 1 121 ? 6.578 -14.339 6.676 1.00 92.62 121 LYS A O 1
ATOM 964 N N . GLY A 1 122 ? 6.884 -15.191 4.613 1.00 94.38 122 GLY A N 1
ATOM 965 C CA . GLY A 1 122 ? 5.564 -15.811 4.527 1.00 94.38 122 GLY A CA 1
ATOM 966 C C . GLY A 1 122 ? 5.459 -17.039 5.431 1.00 94.38 122 GLY A C 1
ATOM 967 O O . GLY A 1 122 ? 6.454 -17.713 5.701 1.00 94.38 122 GLY A O 1
ATOM 968 N N . THR A 1 123 ? 4.259 -17.311 5.945 1.00 93.12 123 THR A N 1
ATOM 969 C CA . THR A 1 123 ? 4.010 -18.488 6.799 1.00 93.12 123 THR A CA 1
ATOM 970 C C . THR A 1 123 ? 3.696 -19.750 6.004 1.00 93.12 123 THR A C 1
ATOM 972 O O . THR A 1 123 ? 3.932 -20.846 6.501 1.00 93.12 123 THR A O 1
ATOM 975 N N . ASP A 1 124 ? 3.155 -19.598 4.796 1.00 88.69 124 ASP A N 1
ATOM 976 C CA . ASP A 1 124 ? 2.803 -20.694 3.891 1.00 88.69 124 ASP A CA 1
ATOM 977 C C . ASP A 1 124 ? 3.281 -20.343 2.477 1.00 88.69 124 ASP A C 1
ATOM 979 O O . ASP A 1 124 ? 2.536 -19.840 1.637 1.00 88.69 124 ASP A O 1
ATOM 983 N N . GLY A 1 125 ? 4.590 -20.488 2.264 1.00 89.19 125 GLY A N 1
ATOM 984 C CA . GLY A 1 125 ? 5.261 -20.040 1.048 1.00 89.19 125 GLY A CA 1
ATOM 985 C C . GLY A 1 125 ? 5.574 -18.544 1.052 1.00 89.19 125 GLY A C 1
ATOM 986 O O . GLY A 1 125 ? 5.900 -17.957 2.086 1.00 89.19 125 GLY A O 1
ATOM 987 N N . ASN A 1 126 ? 5.524 -17.931 -0.128 1.00 92.19 126 ASN A N 1
ATOM 988 C CA . ASN A 1 126 ? 5.991 -16.564 -0.326 1.00 92.19 126 ASN A CA 1
ATOM 989 C C . ASN A 1 126 ? 4.970 -15.548 0.169 1.00 92.19 126 ASN A C 1
ATOM 991 O O . ASN A 1 126 ? 3.776 -15.656 -0.100 1.00 92.19 126 ASN A O 1
ATOM 995 N N . PHE A 1 127 ? 5.451 -14.520 0.872 1.00 95.38 127 PHE A N 1
ATOM 996 C CA . PHE A 1 127 ? 4.571 -13.445 1.316 1.00 95.38 127 PHE A CA 1
ATOM 997 C C . PHE A 1 127 ? 4.080 -12.593 0.139 1.00 95.38 127 PHE A C 1
ATOM 999 O O . PHE A 1 127 ? 2.936 -12.151 0.159 1.00 95.38 127 PHE A O 1
ATOM 1006 N N . SER A 1 128 ? 4.896 -12.385 -0.896 1.00 95.00 128 SER A N 1
ATOM 1007 C CA . SER A 1 128 ? 4.502 -11.675 -2.116 1.00 95.00 128 SER A CA 1
ATOM 1008 C C . SER A 1 128 ? 5.201 -12.227 -3.355 1.00 95.00 128 SER A C 1
ATOM 1010 O O . SER A 1 128 ? 6.285 -12.804 -3.255 1.00 95.00 128 SER A O 1
ATOM 1012 N N . GLU A 1 129 ? 4.610 -11.982 -4.522 1.00 93.19 129 GLU A N 1
ATOM 1013 C CA . GLU A 1 129 ? 5.190 -12.260 -5.839 1.00 93.19 129 GLU A CA 1
ATOM 1014 C C . GLU A 1 129 ? 5.202 -11.013 -6.737 1.00 93.19 129 GLU A C 1
ATOM 1016 O O . GLU A 1 129 ? 4.693 -9.945 -6.384 1.00 93.19 129 GLU A O 1
ATOM 1021 N N . GLU A 1 130 ? 5.817 -11.150 -7.913 1.00 90.44 130 GLU A N 1
ATOM 1022 C CA . GLU A 1 130 ? 5.739 -10.150 -8.979 1.00 90.44 130 GLU A CA 1
ATOM 1023 C C . GLU A 1 130 ? 4.270 -9.845 -9.303 1.00 90.44 130 GLU A C 1
ATOM 1025 O O . GLU A 1 130 ? 3.492 -10.756 -9.559 1.00 90.44 130 GLU A O 1
ATOM 1030 N N . GLY A 1 131 ? 3.904 -8.561 -9.260 1.00 92.38 131 GLY A N 1
ATOM 1031 C CA . GLY A 1 131 ? 2.525 -8.091 -9.414 1.00 92.38 131 GLY A CA 1
ATOM 1032 C C . GLY A 1 131 ? 1.805 -7.759 -8.100 1.00 92.38 131 GLY A C 1
ATOM 1033 O O . GLY A 1 131 ? 0.748 -7.137 -8.145 1.00 92.38 131 GLY A O 1
ATOM 1034 N N . ASP A 1 132 ? 2.368 -8.087 -6.932 1.00 96.06 132 ASP A N 1
ATOM 1035 C CA . ASP A 1 132 ? 1.822 -7.649 -5.634 1.00 96.06 132 ASP A CA 1
ATOM 1036 C C . ASP A 1 132 ? 2.350 -6.280 -5.169 1.00 96.06 132 ASP A C 1
ATOM 1038 O O . ASP A 1 132 ? 1.925 -5.774 -4.127 1.00 96.06 132 ASP A O 1
ATOM 1042 N N . SER A 1 133 ? 3.278 -5.668 -5.903 1.00 95.00 133 SER A N 1
ATOM 1043 C CA . SER A 1 133 ? 3.778 -4.322 -5.615 1.00 95.00 133 SER A CA 1
ATOM 1044 C C . SER A 1 133 ? 2.630 -3.320 -5.466 1.00 95.00 133 SER A C 1
ATOM 1046 O O . SER A 1 133 ? 1.721 -3.266 -6.293 1.00 95.00 133 SER A O 1
ATOM 1048 N N . GLY A 1 134 ? 2.651 -2.522 -4.401 1.00 95.81 134 GLY A N 1
ATOM 1049 C CA . GLY A 1 134 ? 1.547 -1.619 -4.067 1.00 95.81 134 GLY A CA 1
ATOM 1050 C C . GLY A 1 134 ? 0.522 -2.183 -3.087 1.00 95.81 134 GLY A C 1
ATOM 1051 O O . GLY A 1 134 ? -0.323 -1.437 -2.596 1.00 95.81 134 GLY A O 1
ATOM 1052 N N . SER A 1 135 ? 0.601 -3.471 -2.749 1.00 96.88 135 SER A N 1
ATOM 1053 C CA . SER A 1 135 ? -0.301 -4.074 -1.765 1.00 96.88 135 SER A CA 1
ATOM 1054 C C . SER A 1 135 ? -0.006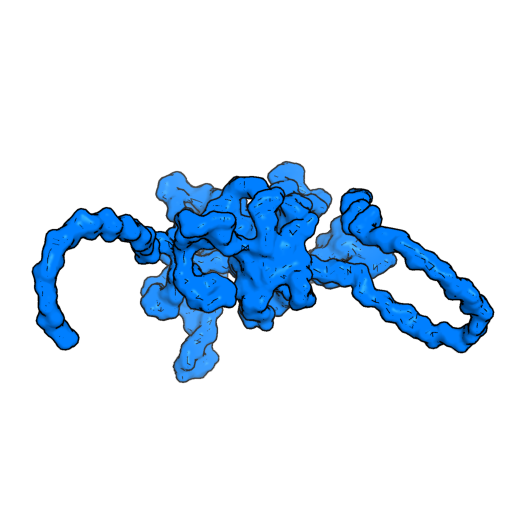 -3.557 -0.364 1.00 96.88 135 SER A C 1
ATOM 1056 O O . SER A 1 135 ? 1.135 -3.616 0.104 1.00 96.88 135 SER A O 1
ATOM 1058 N N . LEU A 1 136 ? -1.044 -3.096 0.330 1.00 97.38 136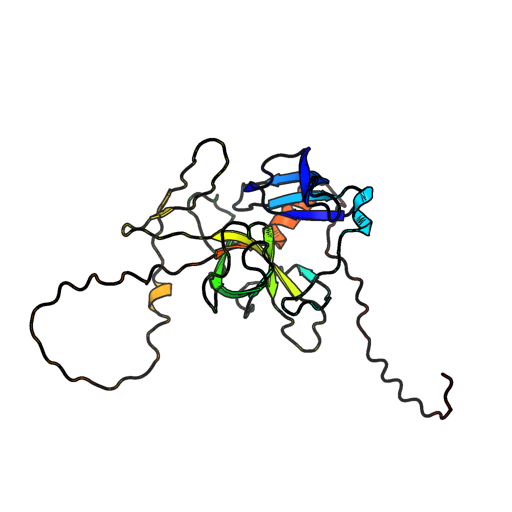 LEU A N 1
ATOM 1059 C CA . LEU A 1 136 ? -0.937 -2.678 1.723 1.00 97.38 136 LEU A CA 1
ATOM 1060 C C . LEU A 1 136 ? -0.678 -3.885 2.630 1.00 97.38 136 LEU A C 1
ATOM 1062 O O . LEU A 1 136 ? -1.341 -4.918 2.526 1.00 97.38 136 LEU A O 1
ATOM 1066 N N . VAL A 1 137 ? 0.269 -3.716 3.548 1.00 97.38 137 VAL A N 1
ATOM 1067 C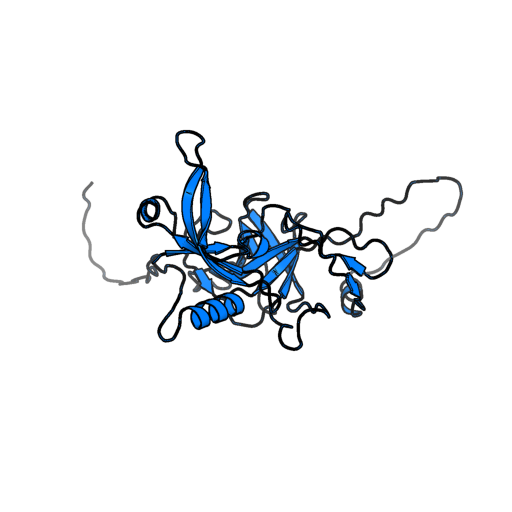 CA . VAL A 1 137 ? 0.612 -4.673 4.599 1.00 97.38 137 VAL A CA 1
ATOM 1068 C C . VAL A 1 137 ? -0.040 -4.212 5.893 1.00 97.38 137 VAL A C 1
ATOM 1070 O O . VAL A 1 137 ? 0.174 -3.078 6.325 1.00 97.38 137 VAL A O 1
ATOM 1073 N N . PHE A 1 138 ? -0.819 -5.082 6.527 1.00 97.38 138 PHE A N 1
ATOM 1074 C CA . PHE A 1 138 ? -1.593 -4.750 7.719 1.00 97.38 138 PHE A CA 1
ATOM 1075 C C . PHE A 1 138 ? -1.539 -5.851 8.775 1.00 97.38 138 PHE A C 1
ATOM 1077 O O . PHE A 1 138 ? -1.286 -7.013 8.471 1.00 97.38 138 PHE A O 1
ATOM 1084 N N . SER A 1 139 ? -1.809 -5.495 10.028 1.00 95.69 139 SER A N 1
ATOM 1085 C CA . SER A 1 139 ? -1.969 -6.449 11.126 1.00 95.69 139 SER A CA 1
ATOM 1086 C C . SER A 1 139 ? -3.389 -6.409 11.689 1.00 95.69 139 SER A C 1
ATOM 1088 O O . SER A 1 139 ? -4.068 -5.377 11.685 1.00 95.69 139 SER A O 1
ATOM 1090 N N . ARG A 1 140 ? -3.867 -7.574 12.134 1.00 90.50 140 ARG A N 1
ATOM 1091 C CA . ARG A 1 140 ? -5.191 -7.716 12.751 1.00 90.50 140 ARG A CA 1
ATOM 1092 C C . ARG A 1 140 ? -5.236 -7.026 14.124 1.00 90.50 140 ARG A C 1
ATOM 1094 O O . ARG A 1 140 ? -4.195 -6.913 14.772 1.00 90.50 140 ARG A O 1
ATOM 1101 N N . PRO A 1 141 ? -6.438 -6.644 14.602 1.00 86.31 141 PRO A N 1
ATOM 1102 C CA . PRO A 1 141 ? -6.621 -6.127 15.952 1.00 86.31 141 PRO A CA 1
ATOM 1103 C C . PRO A 1 141 ? -5.920 -6.973 17.017 1.00 86.31 141 PRO A C 1
ATOM 1105 O O . PRO A 1 141 ? -6.131 -8.186 17.086 1.00 86.31 141 PRO A O 1
ATOM 1108 N N . ARG A 1 142 ? -5.101 -6.337 17.860 1.00 81.38 142 ARG A N 1
ATOM 1109 C CA . ARG A 1 142 ? -4.303 -7.030 18.890 1.00 81.38 142 ARG A CA 1
ATOM 1110 C C . ARG A 1 142 ? -5.076 -7.268 20.185 1.00 81.38 142 ARG A C 1
ATOM 1112 O O . ARG A 1 142 ? -4.668 -8.072 21.017 1.00 81.38 142 ARG A O 1
ATOM 1119 N N . ASN A 1 143 ? -6.185 -6.562 20.372 1.00 82.38 143 ASN A N 1
ATOM 1120 C CA . ASN A 1 143 ? -7.052 -6.687 21.535 1.00 82.38 143 ASN A CA 1
ATOM 1121 C C . ASN A 1 143 ? -8.527 -6.553 21.124 1.00 82.38 143 ASN A C 1
ATOM 1123 O O . ASN A 1 143 ? -8.843 -6.057 20.048 1.00 82.38 143 ASN A O 1
ATOM 1127 N N . ILE A 1 144 ? -9.433 -6.998 21.998 1.00 80.31 144 ILE A N 1
ATOM 1128 C CA . ILE A 1 144 ? -10.884 -7.057 21.729 1.00 80.31 144 ILE A CA 1
ATOM 1129 C C . ILE A 1 144 ? -11.502 -5.658 21.547 1.00 80.31 144 ILE A C 1
ATOM 1131 O O . ILE A 1 144 ? -12.550 -5.524 20.923 1.00 80.31 144 ILE A O 1
ATOM 1135 N N . GLN A 1 145 ? -10.871 -4.615 22.091 1.00 84.38 145 GLN A N 1
ATOM 1136 C CA . GLN A 1 145 ? -11.368 -3.240 22.003 1.00 84.38 145 GLN A CA 1
ATOM 1137 C C . GLN A 1 145 ? -10.964 -2.557 20.690 1.00 84.38 145 GLN A C 1
ATOM 1139 O O . GLN A 1 145 ? -11.604 -1.590 20.283 1.00 84.38 145 GLN A O 1
ATOM 1144 N N . GLN A 1 146 ? -9.924 -3.058 20.020 1.00 86.62 146 GLN A N 1
ATOM 1145 C CA . GLN A 1 146 ? -9.438 -2.521 18.760 1.00 86.62 146 GLN A CA 1
ATOM 1146 C C . GLN A 1 146 ? -10.404 -2.899 17.626 1.00 86.62 146 GLN A C 1
ATOM 1148 O O . GLN A 1 146 ? -10.540 -4.058 17.237 1.00 86.62 146 GLN A O 1
ATOM 1153 N N . ASN A 1 147 ? -11.076 -1.890 17.077 1.00 89.62 147 ASN A N 1
ATOM 1154 C CA . ASN A 1 147 ? -12.051 -2.007 15.989 1.00 89.62 147 ASN A CA 1
ATOM 1155 C C . ASN A 1 147 ? -11.485 -1.572 14.622 1.00 89.62 147 ASN A C 1
ATOM 1157 O O . ASN A 1 147 ? -12.245 -1.279 13.699 1.00 89.62 147 ASN A O 1
ATOM 1161 N N . TYR A 1 148 ? -10.159 -1.527 14.497 1.00 92.88 148 TYR A N 1
ATOM 1162 C CA . TYR A 1 148 ? -9.424 -1.147 13.292 1.00 92.88 148 TYR A CA 1
ATOM 1163 C C . TYR A 1 148 ? -8.241 -2.096 13.048 1.00 92.88 148 TYR A C 1
ATOM 1165 O O . TYR A 1 148 ? -7.719 -2.693 13.990 1.00 92.88 148 TYR A O 1
ATOM 1173 N N . VAL A 1 149 ? -7.789 -2.226 11.802 1.00 94.50 149 VAL A N 1
ATOM 1174 C CA . VAL A 1 149 ? -6.473 -2.820 11.500 1.00 94.50 149 VAL A CA 1
ATOM 1175 C C . VAL A 1 149 ? -5.388 -1.760 11.512 1.00 94.50 149 VAL A C 1
ATOM 1177 O O . VAL A 1 149 ? -5.634 -0.601 11.184 1.00 94.50 149 VAL A O 1
ATOM 1180 N N . ASP A 1 150 ? -4.177 -2.184 11.838 1.00 94.94 150 ASP A N 1
ATOM 1181 C CA . ASP A 1 150 ? -2.982 -1.358 11.730 1.00 94.94 150 ASP A CA 1
ATOM 1182 C C . ASP A 1 150 ? -2.339 -1.585 10.356 1.00 94.94 150 ASP A C 1
ATOM 1184 O O . ASP A 1 150 ? -1.869 -2.685 10.069 1.00 94.94 150 ASP A O 1
ATOM 1188 N N . ILE A 1 151 ? -2.321 -0.561 9.504 1.00 95.88 151 ILE A N 1
ATOM 1189 C CA . ILE A 1 151 ? -1.604 -0.542 8.227 1.00 95.88 151 ILE A CA 1
ATOM 1190 C C . ILE A 1 151 ? -0.146 -0.187 8.504 1.00 95.88 151 ILE A C 1
ATOM 1192 O O . ILE A 1 151 ? 0.178 0.923 8.927 1.00 95.88 151 ILE A O 1
ATOM 1196 N N . VAL A 1 152 ? 0.735 -1.146 8.259 1.00 94.81 152 VAL A N 1
ATOM 1197 C CA . VAL A 1 152 ? 2.154 -1.098 8.623 1.00 94.81 152 VAL A CA 1
ATOM 1198 C C . VAL A 1 152 ? 2.994 -0.531 7.486 1.00 94.81 152 VAL A C 1
ATOM 1200 O O . VAL A 1 152 ? 3.885 0.299 7.684 1.00 94.81 152 VAL A O 1
ATOM 1203 N N . GLY A 1 153 ? 2.710 -0.990 6.273 1.00 94.94 153 GLY A N 1
ATOM 1204 C CA . GLY A 1 153 ? 3.579 -0.759 5.137 1.00 94.94 153 GLY A CA 1
ATOM 1205 C C . GLY A 1 153 ? 2.935 -1.098 3.813 1.00 94.94 153 GLY A C 1
ATOM 1206 O O . GLY A 1 153 ? 1.725 -1.302 3.722 1.00 94.94 153 GLY A O 1
ATOM 1207 N N . MET A 1 154 ? 3.774 -1.173 2.792 1.00 96.06 154 MET A N 1
ATOM 1208 C CA . MET A 1 154 ? 3.384 -1.586 1.454 1.00 96.06 154 MET A CA 1
ATOM 1209 C C . MET A 1 154 ? 4.478 -2.465 0.855 1.00 96.06 154 MET A C 1
ATOM 1211 O O . MET A 1 154 ? 5.668 -2.210 1.067 1.00 96.06 154 MET A O 1
ATOM 1215 N N . VAL A 1 155 ? 4.071 -3.508 0.136 1.00 95.19 155 VAL A N 1
ATOM 1216 C CA . VAL A 1 155 ? 4.984 -4.394 -0.595 1.00 95.19 155 VAL A CA 1
ATOM 1217 C C . VAL A 1 155 ? 5.584 -3.626 -1.768 1.00 95.19 155 VAL A C 1
ATOM 1219 O O . VAL A 1 155 ? 4.834 -3.007 -2.524 1.00 95.19 155 VAL A O 1
ATOM 1222 N N . TYR A 1 156 ? 6.907 -3.697 -1.942 1.00 87.38 156 TYR A N 1
ATOM 1223 C CA . TYR A 1 156 ? 7.572 -3.088 -3.101 1.00 87.38 156 TYR A CA 1
ATOM 1224 C C . TYR A 1 156 ? 8.441 -4.060 -3.904 1.00 87.38 156 TYR A C 1
ATOM 1226 O O . TYR A 1 156 ? 8.559 -3.900 -5.114 1.00 87.38 156 TYR A O 1
ATOM 1234 N N . ALA A 1 157 ? 9.018 -5.083 -3.268 1.00 84.00 157 ALA A N 1
ATOM 1235 C CA . ALA A 1 157 ? 9.835 -6.070 -3.966 1.00 84.00 157 ALA A CA 1
ATOM 1236 C C . ALA A 1 157 ? 9.835 -7.428 -3.259 1.00 84.00 157 ALA A C 1
ATOM 1238 O O . ALA A 1 157 ? 9.544 -7.544 -2.067 1.00 84.00 157 ALA A O 1
ATOM 1239 N N . LYS A 1 158 ? 10.229 -8.462 -4.000 1.00 81.38 158 LYS A N 1
ATOM 1240 C CA . LYS A 1 158 ? 10.558 -9.795 -3.486 1.00 81.38 158 LYS A CA 1
ATOM 1241 C C . LYS A 1 158 ? 12.039 -10.058 -3.754 1.00 81.38 158 LYS A C 1
ATOM 1243 O O . LYS A 1 158 ? 12.516 -9.729 -4.839 1.00 81.38 158 LYS A O 1
ATOM 1248 N N . ASN A 1 159 ? 12.758 -10.665 -2.810 1.00 73.12 159 ASN A N 1
ATOM 1249 C CA . ASN A 1 159 ? 14.101 -11.155 -3.110 1.00 73.12 159 ASN A CA 1
ATOM 1250 C C . ASN A 1 159 ? 14.034 -12.387 -4.034 1.00 73.12 159 ASN A C 1
ATOM 1252 O O . ASN A 1 159 ? 13.172 -13.251 -3.856 1.00 73.12 159 ASN A O 1
ATOM 1256 N N . ARG A 1 160 ? 14.954 -12.501 -4.996 1.00 49.59 160 ARG A N 1
ATOM 1257 C CA . ARG A 1 160 ? 15.211 -13.753 -5.721 1.00 49.59 160 ARG A CA 1
ATOM 1258 C C . ARG A 1 160 ? 16.681 -14.111 -5.554 1.00 49.59 160 ARG A C 1
ATOM 1260 O O . ARG A 1 160 ? 17.517 -13.428 -6.118 1.00 49.59 160 ARG A O 1
ATOM 1267 N N . LYS A 1 161 ? 16.936 -15.223 -4.853 1.00 46.81 161 LYS A N 1
ATOM 1268 C CA . LYS A 1 161 ? 18.219 -15.941 -4.721 1.00 46.81 161 LYS A CA 1
ATOM 1269 C C . LYS A 1 161 ? 19.447 -15.047 -4.483 1.00 46.81 161 LYS A C 1
ATOM 1271 O O . LYS A 1 161 ? 20.009 -14.506 -5.428 1.00 46.81 161 LYS A O 1
ATOM 1276 N N . ALA A 1 162 ? 19.973 -15.064 -3.259 1.00 39.06 162 ALA A N 1
ATOM 1277 C CA . ALA A 1 162 ? 21.418 -14.930 -3.096 1.00 39.06 162 ALA A CA 1
ATOM 1278 C C . ALA A 1 162 ? 22.046 -16.113 -3.851 1.00 39.06 162 ALA A C 1
ATOM 1280 O O . ALA A 1 162 ? 21.866 -17.264 -3.455 1.00 39.06 162 ALA A O 1
ATOM 1281 N N . LYS A 1 163 ? 22.666 -15.871 -5.008 1.00 34.62 163 LYS A N 1
ATOM 1282 C CA . LYS A 1 163 ? 23.641 -16.837 -5.518 1.00 34.62 163 LYS A CA 1
ATOM 1283 C C . LYS A 1 163 ? 24.825 -16.770 -4.564 1.00 34.62 163 LYS A C 1
ATOM 1285 O O . LYS A 1 163 ? 25.150 -15.675 -4.121 1.00 34.62 163 LYS A O 1
ATOM 1290 N N . ASP A 1 164 ? 25.392 -17.923 -4.232 1.00 37.09 164 ASP A N 1
ATOM 1291 C CA . ASP A 1 164 ? 26.560 -18.060 -3.362 1.00 37.09 164 ASP A CA 1
ATOM 1292 C C . ASP A 1 164 ? 27.693 -17.118 -3.795 1.00 37.09 164 ASP A C 1
ATOM 1294 O O . ASP A 1 164 ? 28.448 -17.436 -4.709 1.00 37.09 164 ASP A O 1
ATOM 1298 N N . ASP A 1 165 ? 27.697 -15.928 -3.200 1.00 37.25 165 ASP A N 1
ATOM 1299 C CA . ASP A 1 165 ? 28.780 -14.962 -2.999 1.00 37.25 165 ASP A CA 1
ATOM 1300 C C . ASP A 1 165 ? 28.119 -13.640 -2.549 1.00 37.25 165 ASP A C 1
ATOM 1302 O O . ASP A 1 165 ? 27.959 -12.712 -3.330 1.00 37.25 165 ASP A O 1
ATOM 1306 N N . ASP A 1 166 ? 27.654 -13.596 -1.293 1.00 41.50 166 ASP A N 1
ATOM 1307 C CA . ASP A 1 166 ? 27.410 -12.408 -0.441 1.00 41.50 166 ASP A CA 1
ATOM 1308 C C . ASP A 1 166 ? 26.696 -11.145 -1.013 1.00 41.50 166 ASP A C 1
ATOM 1310 O O . ASP A 1 166 ? 26.685 -10.089 -0.365 1.00 41.50 166 ASP A O 1
ATOM 1314 N N . GLU A 1 167 ? 26.032 -11.226 -2.168 1.00 42.00 167 GLU A N 1
ATOM 1315 C CA . GLU A 1 167 ? 25.366 -10.097 -2.828 1.00 42.00 167 GLU A CA 1
ATOM 1316 C C . GLU A 1 167 ? 23.848 -10.320 -2.946 1.00 42.00 167 GLU A C 1
ATOM 1318 O O . GLU A 1 167 ? 23.359 -11.236 -3.611 1.00 42.00 167 GLU A O 1
ATOM 1323 N N . VAL A 1 168 ? 23.067 -9.450 -2.294 1.00 46.03 168 VAL A N 1
ATOM 1324 C CA . VAL A 1 168 ? 21.613 -9.377 -2.508 1.00 46.03 168 VAL A CA 1
ATOM 1325 C C . VAL A 1 168 ? 21.364 -8.480 -3.719 1.00 46.03 168 VAL A C 1
ATOM 1327 O O . VAL A 1 168 ? 21.419 -7.252 -3.617 1.00 46.03 168 VAL A O 1
ATOM 1330 N N . GLU A 1 169 ? 21.101 -9.095 -4.871 1.00 44.28 169 GLU A N 1
ATOM 1331 C CA . GLU A 1 169 ? 20.728 -8.401 -6.106 1.00 44.28 169 GLU A CA 1
ATOM 1332 C C . GLU A 1 169 ? 19.248 -7.970 -6.041 1.00 44.28 169 GLU A C 1
ATOM 1334 O O . GLU A 1 169 ? 18.330 -8.760 -6.277 1.00 44.28 169 GLU A O 1
ATOM 1339 N N . ILE A 1 170 ? 18.992 -6.699 -5.712 1.00 49.22 170 ILE A N 1
ATOM 1340 C CA . ILE A 1 170 ? 17.639 -6.124 -5.776 1.00 49.22 170 ILE A CA 1
ATOM 1341 C C . ILE A 1 170 ? 17.379 -5.674 -7.218 1.00 49.22 170 ILE A C 1
ATOM 1343 O O . ILE A 1 170 ? 17.912 -4.663 -7.673 1.00 49.22 170 ILE A O 1
ATOM 1347 N N . TYR A 1 171 ? 16.545 -6.419 -7.944 1.00 41.50 171 TYR A N 1
ATOM 1348 C CA . TYR A 1 171 ? 16.139 -6.070 -9.305 1.00 41.50 171 TYR A CA 1
ATOM 1349 C C . TYR A 1 171 ? 14.934 -5.119 -9.298 1.00 41.50 171 TYR A C 1
ATOM 1351 O O . TYR A 1 171 ? 13.793 -5.564 -9.191 1.00 41.50 171 TYR A O 1
ATOM 1359 N N . ASN A 1 172 ? 15.172 -3.820 -9.494 1.00 43.31 172 ASN A N 1
ATOM 1360 C CA . ASN A 1 172 ? 14.123 -2.876 -9.890 1.00 43.31 172 ASN A CA 1
ATOM 1361 C C . ASN A 1 172 ? 14.071 -2.840 -11.419 1.00 43.31 172 ASN A C 1
ATOM 1363 O O . ASN A 1 172 ? 14.905 -2.210 -12.065 1.00 43.31 172 ASN A O 1
ATOM 1367 N N . ARG A 1 173 ? 13.128 -3.561 -12.028 1.00 35.62 173 ARG A N 1
ATOM 1368 C CA . ARG A 1 173 ? 13.000 -3.581 -13.488 1.00 35.62 173 ARG A CA 1
ATOM 1369 C C . ARG A 1 173 ? 12.147 -2.397 -13.949 1.00 35.62 173 ARG A C 1
ATOM 1371 O O . ARG A 1 173 ? 10.932 -2.513 -14.040 1.00 35.62 173 ARG A O 1
ATOM 1378 N N . THR A 1 174 ? 12.778 -1.264 -14.245 1.00 37.94 174 THR A N 1
ATOM 1379 C CA . THR A 1 174 ? 12.183 -0.236 -15.111 1.00 37.94 174 THR A CA 1
ATOM 1380 C C . THR A 1 174 ? 12.325 -0.683 -16.568 1.00 37.94 174 THR A C 1
ATOM 1382 O O . THR A 1 174 ? 13.379 -1.179 -16.959 1.00 37.94 174 THR A O 1
ATOM 1385 N N . ASP A 1 175 ? 11.292 -0.508 -17.400 1.00 38.44 175 ASP A N 1
ATOM 1386 C CA . ASP A 1 175 ? 11.292 -0.890 -18.832 1.00 38.44 175 ASP A CA 1
ATOM 1387 C C . ASP A 1 175 ? 12.271 -0.080 -19.719 1.00 38.44 175 ASP A C 1
ATOM 1389 O O . ASP A 1 175 ? 12.254 -0.156 -20.947 1.00 38.44 175 ASP A O 1
ATOM 1393 N N . THR A 1 176 ? 13.187 0.659 -19.106 1.00 35.25 176 THR A N 1
ATOM 1394 C CA . THR A 1 176 ? 14.323 1.324 -19.738 1.00 35.25 176 THR A CA 1
ATOM 1395 C C . THR A 1 176 ? 15.545 1.102 -18.857 1.00 35.25 176 THR A C 1
ATOM 1397 O O . THR A 1 176 ? 15.537 1.554 -17.718 1.00 35.25 176 THR A O 1
ATOM 1400 N N . GLU A 1 177 ? 16.529 0.388 -19.413 1.00 34.81 177 GLU A N 1
ATOM 1401 C CA . GLU A 1 177 ? 17.896 0.130 -18.925 1.00 34.81 177 GLU A CA 1
ATOM 1402 C C . GLU A 1 177 ? 18.046 -0.336 -17.461 1.00 34.81 177 GLU A C 1
ATOM 1404 O O . GLU A 1 177 ? 17.732 0.346 -16.495 1.00 34.81 177 GLU A O 1
ATOM 1409 N N . SER A 1 178 ? 18.573 -1.551 -17.305 1.00 35.34 178 SER A N 1
ATOM 1410 C CA . SER A 1 178 ? 18.827 -2.211 -16.026 1.00 35.34 178 SER A CA 1
ATOM 1411 C C . SER A 1 178 ? 19.858 -1.458 -15.175 1.00 35.34 178 SER A C 1
ATOM 1413 O O . SER A 1 178 ? 21.059 -1.568 -15.432 1.00 35.34 178 SER A O 1
ATOM 1415 N N . GLU A 1 179 ? 19.420 -0.775 -14.120 1.00 35.22 179 GLU A N 1
ATOM 1416 C CA . GLU A 1 179 ? 20.302 -0.364 -13.023 1.00 35.22 179 GLU A CA 1
ATOM 1417 C C . GLU A 1 179 ? 20.367 -1.490 -11.981 1.00 35.22 179 GLU A C 1
ATOM 1419 O O . GLU A 1 179 ? 19.431 -1.726 -11.218 1.00 35.22 179 GLU A O 1
ATOM 1424 N N . ILE A 1 180 ? 21.475 -2.235 -11.977 1.00 37.81 180 ILE A N 1
ATOM 1425 C CA . ILE A 1 180 ? 21.731 -3.302 -11.002 1.00 37.81 180 ILE A CA 1
ATOM 1426 C C . ILE A 1 180 ? 22.270 -2.663 -9.716 1.00 37.81 180 ILE A C 1
ATOM 1428 O O . ILE A 1 180 ? 23.422 -2.217 -9.666 1.00 37.81 180 ILE A O 1
ATOM 1432 N N . LEU A 1 181 ? 21.456 -2.635 -8.659 1.00 39.16 181 LEU A N 1
ATOM 1433 C CA . LEU A 1 181 ? 21.896 -2.230 -7.322 1.00 39.16 181 LEU A CA 1
ATOM 1434 C C . LEU A 1 181 ? 22.560 -3.422 -6.618 1.00 39.16 181 LEU A C 1
ATOM 1436 O O . LEU A 1 181 ? 21.885 -4.267 -6.035 1.00 39.16 181 LEU A O 1
ATOM 1440 N N . HIS A 1 182 ? 23.893 -3.472 -6.654 1.00 34.91 182 HIS A N 1
ATOM 1441 C CA . HIS A 1 182 ? 24.694 -4.465 -5.930 1.00 34.91 182 HIS A CA 1
ATOM 1442 C C . HIS A 1 182 ? 24.831 -4.033 -4.463 1.00 34.91 182 HIS A C 1
ATOM 1444 O O . HIS A 1 182 ? 25.461 -3.009 -4.181 1.00 34.91 182 HIS A O 1
ATOM 1450 N N . SER A 1 183 ? 24.239 -4.763 -3.512 1.00 39.66 183 SER A N 1
ATOM 1451 C CA . SER A 1 183 ? 24.382 -4.466 -2.079 1.00 39.66 183 SER A CA 1
ATOM 1452 C C . SER A 1 183 ? 25.320 -5.467 -1.401 1.00 39.66 183 SER A C 1
ATOM 1454 O O . SER A 1 183 ? 24.947 -6.613 -1.176 1.00 39.66 183 SER A O 1
ATOM 1456 N N . ASN A 1 184 ? 26.523 -5.017 -1.025 1.00 29.84 184 ASN A N 1
ATOM 1457 C CA . ASN A 1 184 ? 27.473 -5.814 -0.239 1.00 29.84 184 ASN A CA 1
ATOM 1458 C C . ASN A 1 184 ? 27.006 -5.888 1.221 1.00 29.84 184 ASN A C 1
ATOM 1460 O O . ASN A 1 184 ? 27.215 -4.925 1.980 1.00 29.84 184 ASN A O 1
ATOM 1464 N N . GLN A 1 185 ? 26.420 -7.003 1.655 1.00 44.81 185 GLN A N 1
ATOM 1465 C CA . GLN A 1 185 ? 25.958 -7.165 3.036 1.00 44.81 185 GLN A CA 1
ATOM 1466 C C . GLN A 1 185 ? 26.761 -8.218 3.805 1.00 44.81 185 GLN A C 1
ATOM 1468 O O . GLN A 1 185 ? 26.706 -9.405 3.525 1.00 44.81 185 GLN A O 1
ATOM 1473 N N . ASN A 1 186 ? 27.417 -7.765 4.881 1.00 32.81 186 ASN A N 1
ATOM 1474 C CA . ASN A 1 186 ? 27.708 -8.628 6.020 1.00 32.81 186 ASN A CA 1
ATOM 1475 C C . ASN A 1 186 ? 26.365 -8.921 6.693 1.00 32.81 186 ASN A C 1
ATOM 1477 O O . ASN A 1 186 ? 25.847 -8.069 7.421 1.00 32.81 186 ASN A O 1
ATOM 1481 N N . ILE A 1 187 ? 25.797 -10.093 6.426 1.00 39.12 187 ILE A N 1
ATOM 1482 C CA . ILE A 1 187 ? 24.657 -10.622 7.173 1.00 39.12 187 ILE A CA 1
ATOM 1483 C C . ILE A 1 187 ? 25.110 -10.741 8.633 1.00 39.12 187 ILE A C 1
ATOM 1485 O O . ILE A 1 187 ? 25.919 -11.599 8.986 1.00 39.12 187 ILE A O 1
ATOM 1489 N N . SER A 1 188 ? 24.645 -9.814 9.473 1.00 35.56 188 SER A N 1
ATOM 1490 C CA . SER A 1 188 ? 24.865 -9.858 10.916 1.00 35.56 188 SER A CA 1
ATOM 1491 C C . SER A 1 188 ? 24.367 -11.199 11.456 1.00 35.56 188 SER A C 1
ATOM 1493 O O . SER A 1 188 ? 23.296 -11.679 11.089 1.00 35.56 188 SER A O 1
ATOM 1495 N N . THR A 1 189 ? 25.172 -11.789 12.329 1.00 33.62 189 THR A N 1
ATOM 1496 C CA . THR A 1 189 ? 25.109 -13.112 12.971 1.00 33.62 189 THR A CA 1
ATOM 1497 C C . THR A 1 189 ? 23.804 -13.474 13.712 1.00 33.62 189 THR A C 1
ATOM 1499 O O . THR A 1 189 ? 23.776 -14.458 14.445 1.00 33.62 189 THR A O 1
ATOM 1502 N N . GLU A 1 190 ? 22.714 -12.729 13.541 1.00 37.97 190 GLU A N 1
ATOM 1503 C CA . GLU A 1 190 ? 21.439 -12.929 14.245 1.00 37.97 190 GLU A CA 1
ATOM 1504 C C . GLU A 1 190 ? 20.528 -13.977 13.586 1.00 37.97 190 GLU A C 1
ATOM 1506 O O . GLU A 1 190 ? 19.726 -14.600 14.278 1.00 37.97 190 GLU A O 1
ATOM 1511 N N . VAL A 1 191 ? 20.720 -14.292 12.298 1.00 39.53 191 VAL A N 1
ATOM 1512 C CA . VAL A 1 191 ? 19.941 -15.342 11.602 1.00 39.53 191 VAL A CA 1
ATOM 1513 C C . VAL A 1 191 ? 20.339 -16.761 12.053 1.00 39.53 191 VAL A C 1
ATOM 1515 O O . VAL A 1 191 ? 19.542 -17.691 11.969 1.00 39.53 191 VAL A O 1
ATOM 1518 N N . LYS A 1 192 ? 21.546 -16.950 12.612 1.00 35.09 192 LYS A N 1
ATOM 1519 C CA . LYS A 1 192 ? 22.027 -18.278 13.051 1.00 35.09 192 LYS A CA 1
ATOM 1520 C C . LYS A 1 192 ? 21.570 -18.688 14.458 1.00 35.09 192 LYS A C 1
ATOM 1522 O O . LYS A 1 192 ? 21.548 -19.878 14.749 1.00 35.09 192 LYS A O 1
ATOM 1527 N N . ASN A 1 193 ? 21.156 -17.749 15.313 1.00 30.55 193 ASN A N 1
ATOM 1528 C CA . ASN A 1 193 ? 20.839 -18.045 16.720 1.00 30.55 193 ASN A CA 1
ATOM 1529 C C . ASN A 1 193 ? 19.367 -18.408 16.985 1.00 30.55 193 ASN A C 1
ATOM 1531 O O . ASN A 1 193 ? 19.029 -18.802 18.099 1.00 30.55 193 ASN A O 1
ATOM 1535 N N . ALA A 1 194 ? 18.487 -18.334 15.984 1.00 37.38 194 ALA A N 1
ATOM 1536 C CA . ALA A 1 194 ? 17.081 -18.719 16.144 1.00 37.38 194 ALA A CA 1
ATOM 1537 C C . ALA A 1 194 ? 16.846 -20.249 16.140 1.00 37.38 194 ALA A C 1
ATOM 1539 O O . ALA A 1 194 ? 15.718 -20.691 16.346 1.00 37.38 194 ALA A O 1
ATOM 1540 N N . HIS A 1 195 ? 17.891 -21.064 15.933 1.00 38.84 195 HIS A N 1
ATOM 1541 C CA . HIS A 1 195 ? 17.772 -22.507 15.679 1.00 38.84 195 HIS A CA 1
ATOM 1542 C C . HIS A 1 195 ? 18.378 -23.448 16.744 1.00 38.84 195 HIS A C 1
ATOM 1544 O O . HIS A 1 195 ? 18.432 -24.652 16.509 1.00 38.84 195 HIS A O 1
ATOM 1550 N N . GLU A 1 196 ? 18.769 -22.971 17.933 1.00 33.16 196 GLU A N 1
ATOM 1551 C CA . GLU A 1 196 ? 19.361 -23.832 18.985 1.00 33.16 196 GLU A CA 1
ATOM 1552 C C . GLU A 1 196 ? 18.472 -24.064 20.219 1.00 33.16 196 GLU A C 1
ATOM 1554 O O . GLU A 1 196 ? 18.957 -24.136 21.347 1.00 33.16 196 GLU A O 1
ATOM 1559 N N . ASN A 1 197 ? 17.156 -24.226 20.054 1.00 32.03 197 ASN A N 1
ATOM 1560 C CA . ASN A 1 197 ? 16.332 -24.634 21.199 1.00 32.03 197 ASN A CA 1
ATOM 1561 C C . ASN A 1 197 ? 15.200 -25.610 20.859 1.00 32.03 197 ASN A C 1
ATOM 1563 O O . ASN A 1 197 ? 14.040 -25.374 21.185 1.00 32.03 197 ASN A O 1
ATOM 1567 N N . ILE A 1 198 ? 15.548 -26.743 20.239 1.00 36.75 198 ILE A N 1
ATOM 1568 C CA . ILE A 1 198 ? 14.742 -27.970 20.314 1.00 36.75 198 ILE A CA 1
ATOM 1569 C C . ILE A 1 198 ? 15.680 -29.147 20.626 1.00 36.75 198 ILE A C 1
ATOM 1571 O O . ILE A 1 198 ? 16.762 -29.284 20.066 1.00 36.75 198 ILE A O 1
ATOM 1575 N N . GLN A 1 199 ? 15.269 -29.932 21.617 1.00 33.62 199 GLN A N 1
ATOM 1576 C CA . GLN A 1 199 ? 16.063 -30.834 22.447 1.00 33.62 199 GLN A CA 1
ATOM 1577 C C . GLN A 1 199 ? 16.652 -32.067 21.731 1.00 33.62 199 GLN A C 1
ATOM 1579 O O . GLN A 1 199 ? 16.098 -32.605 20.778 1.00 33.62 199 GLN A O 1
ATOM 1584 N N . GLN A 1 200 ? 17.778 -32.519 22.294 1.00 31.20 200 GLN A N 1
ATOM 1585 C CA . GLN A 1 200 ? 18.618 -33.682 21.973 1.00 31.20 200 GLN A CA 1
ATOM 1586 C C . GLN A 1 200 ? 17.916 -35.053 22.080 1.00 31.20 200 GLN A C 1
ATOM 1588 O O . GLN A 1 200 ? 17.071 -35.229 22.956 1.00 31.20 200 GLN A O 1
ATOM 1593 N N . THR A 1 201 ? 18.377 -36.050 21.291 1.00 26.75 201 THR A N 1
ATOM 1594 C CA . THR A 1 201 ? 18.849 -37.435 21.652 1.00 26.75 201 THR A CA 1
ATOM 1595 C C . THR A 1 201 ? 18.831 -38.397 20.414 1.00 26.75 201 THR A C 1
ATOM 1597 O O . THR A 1 201 ? 18.248 -38.019 19.403 1.00 26.75 201 THR A O 1
ATOM 1600 N N . PRO A 1 202 ? 19.567 -39.544 20.350 1.00 31.09 202 PRO A N 1
ATOM 1601 C CA . PRO A 1 202 ? 20.864 -39.608 19.650 1.00 31.09 202 PRO A CA 1
ATOM 1602 C C . PRO A 1 202 ? 21.022 -40.697 18.546 1.00 31.09 202 PRO A C 1
ATOM 1604 O O . PRO A 1 202 ? 20.359 -41.726 18.553 1.00 31.09 202 PRO A O 1
ATOM 1607 N N . LEU A 1 203 ? 21.999 -40.447 17.656 1.00 26.64 203 LEU A N 1
ATOM 1608 C CA . LEU A 1 203 ? 22.912 -41.349 16.912 1.00 26.64 203 LEU A CA 1
ATOM 1609 C C . LEU A 1 203 ? 22.502 -42.802 16.589 1.00 26.64 203 LEU A C 1
ATOM 1611 O O . LEU A 1 203 ? 22.383 -43.625 17.489 1.00 26.64 203 LEU A O 1
ATOM 1615 N N . LEU A 1 204 ? 22.616 -43.167 15.303 1.00 25.06 204 LEU A N 1
ATOM 1616 C CA . LEU A 1 204 ? 23.342 -44.374 14.871 1.00 25.06 204 LEU A CA 1
ATOM 1617 C C . LEU A 1 204 ? 23.968 -44.155 13.481 1.00 25.06 204 LEU A C 1
ATOM 1619 O O . LEU A 1 204 ? 23.291 -43.864 12.500 1.00 25.06 204 LEU A O 1
ATOM 1623 N N . SER A 1 205 ? 25.289 -44.279 13.442 1.00 29.56 205 SER A N 1
ATOM 1624 C CA . SER A 1 205 ? 26.176 -44.163 12.290 1.00 29.56 205 SER A CA 1
ATOM 1625 C C . SER A 1 205 ? 26.146 -45.407 11.400 1.00 29.56 205 SER A C 1
ATOM 1627 O O . SER A 1 205 ? 26.128 -46.535 11.900 1.00 29.56 205 SER A O 1
ATOM 1629 N N . ARG A 1 206 ? 26.253 -45.210 10.078 1.00 27.00 206 ARG A N 1
ATOM 1630 C CA . ARG A 1 206 ? 26.897 -46.182 9.183 1.00 27.00 206 ARG A CA 1
ATOM 1631 C C . ARG A 1 206 ? 27.279 -45.565 7.834 1.00 27.00 206 ARG A C 1
ATOM 1633 O O . ARG A 1 206 ? 26.423 -45.110 7.087 1.00 27.00 206 ARG A O 1
ATOM 1640 N N . GLU A 1 207 ? 28.577 -45.578 7.559 1.00 29.42 207 GLU A N 1
ATOM 1641 C CA . GLU A 1 207 ? 29.212 -45.251 6.280 1.00 29.42 207 GLU A CA 1
ATOM 1642 C C . GLU A 1 207 ? 28.976 -46.386 5.263 1.00 29.42 207 GLU A C 1
ATOM 1644 O O . GLU A 1 207 ? 29.128 -47.558 5.615 1.00 29.42 207 GLU A O 1
ATOM 1649 N N . ASN A 1 208 ? 28.582 -46.063 4.025 1.00 28.36 208 ASN A N 1
ATOM 1650 C CA . ASN A 1 208 ? 29.415 -46.211 2.817 1.00 28.36 208 ASN A CA 1
ATOM 1651 C C . ASN A 1 208 ? 28.615 -46.132 1.503 1.00 28.36 208 ASN A C 1
ATOM 1653 O O . ASN A 1 208 ? 27.539 -46.706 1.365 1.00 28.36 208 ASN A O 1
ATOM 1657 N N . ASP A 1 209 ? 29.288 -45.499 0.540 1.00 26.28 209 ASP A N 1
ATOM 1658 C CA . ASP A 1 209 ? 29.263 -45.684 -0.913 1.00 26.28 209 ASP A CA 1
ATOM 1659 C C . ASP A 1 209 ? 28.029 -45.305 -1.749 1.00 26.28 209 ASP A C 1
ATOM 1661 O O . ASP A 1 209 ? 27.029 -46.009 -1.838 1.00 26.28 209 ASP A O 1
ATOM 1665 N N . GLY A 1 210 ? 28.250 -44.268 -2.569 1.00 36.44 210 GLY A N 1
ATOM 1666 C CA . GLY A 1 210 ? 27.985 -44.381 -4.001 1.00 36.44 210 GLY A CA 1
ATOM 1667 C C . GLY A 1 210 ? 26.647 -43.850 -4.494 1.00 36.44 210 GLY A C 1
ATOM 1668 O O . GLY A 1 210 ? 25.906 -44.586 -5.138 1.00 36.44 210 GLY A O 1
ATOM 1669 N N . GLN A 1 211 ? 26.361 -42.558 -4.308 1.00 27.52 211 GLN A N 1
ATOM 1670 C CA . GLN A 1 211 ? 25.258 -41.932 -5.035 1.00 27.52 211 GLN A CA 1
ATOM 1671 C C . GLN A 1 211 ? 25.500 -40.434 -5.245 1.00 27.52 211 GLN A C 1
ATOM 1673 O O . GLN A 1 211 ? 25.419 -39.636 -4.318 1.00 27.52 211 GLN A O 1
ATOM 1678 N N . ARG A 1 212 ? 25.791 -40.040 -6.495 1.00 34.22 212 ARG A N 1
ATOM 1679 C CA . ARG A 1 212 ? 25.627 -38.651 -6.950 1.00 34.22 212 ARG A CA 1
ATOM 1680 C C . ARG A 1 212 ? 24.129 -38.353 -6.978 1.00 34.22 212 ARG A C 1
ATOM 1682 O O . ARG A 1 212 ? 23.482 -38.495 -8.012 1.00 34.22 212 ARG A O 1
ATOM 1689 N N . VAL A 1 213 ? 23.583 -38.007 -5.822 1.00 28.03 213 VAL A N 1
ATOM 1690 C CA . VAL A 1 213 ? 22.294 -37.333 -5.711 1.00 28.03 213 VAL A CA 1
ATOM 1691 C C . VAL A 1 213 ? 22.611 -35.851 -5.829 1.00 28.03 213 VAL A C 1
ATOM 1693 O O . VAL A 1 213 ? 23.458 -35.347 -5.101 1.00 28.03 213 VAL A O 1
ATOM 1696 N N . ALA A 1 214 ? 22.004 -35.184 -6.809 1.00 31.50 214 ALA A N 1
ATOM 1697 C CA . ALA A 1 214 ? 22.017 -33.733 -6.876 1.00 31.50 214 ALA A CA 1
ATOM 1698 C C . ALA A 1 214 ? 21.440 -33.220 -5.553 1.00 31.50 214 ALA A C 1
ATOM 1700 O O . ALA A 1 214 ? 20.257 -33.429 -5.277 1.00 31.50 214 ALA A O 1
ATOM 1701 N N . GLU A 1 215 ? 22.299 -32.656 -4.707 1.00 31.20 215 GLU A N 1
ATOM 1702 C CA . GLU A 1 215 ? 21.870 -32.029 -3.469 1.00 31.20 215 GLU A CA 1
ATOM 1703 C C . GLU A 1 215 ? 20.938 -30.879 -3.842 1.00 31.20 215 GLU A C 1
ATOM 1705 O O . GLU A 1 215 ? 21.258 -29.980 -4.619 1.00 31.20 215 GLU A O 1
ATOM 1710 N N . ASN A 1 216 ? 19.707 -31.041 -3.378 1.00 35.34 216 ASN A N 1
ATOM 1711 C CA . ASN A 1 216 ? 18.585 -30.168 -3.610 1.00 35.34 216 ASN A CA 1
ATOM 1712 C C . ASN A 1 216 ? 18.823 -28.913 -2.767 1.00 35.34 216 ASN A C 1
ATOM 1714 O O . ASN A 1 216 ? 18.526 -28.893 -1.575 1.00 35.34 216 ASN A O 1
ATOM 1718 N N . ASP A 1 217 ? 19.421 -27.904 -3.387 1.00 34.91 217 ASP A N 1
ATOM 1719 C CA . ASP A 1 217 ? 19.787 -26.634 -2.767 1.00 34.91 217 ASP A CA 1
ATOM 1720 C C . ASP A 1 217 ? 18.537 -25.749 -2.573 1.00 34.91 217 ASP A C 1
ATOM 1722 O O . ASP A 1 217 ? 18.260 -24.802 -3.312 1.00 34.91 217 ASP A O 1
ATOM 1726 N N . GLN A 1 218 ? 17.677 -26.171 -1.642 1.00 38.12 218 GLN A N 1
ATOM 1727 C CA . GLN A 1 218 ? 16.333 -25.631 -1.399 1.00 38.12 218 GLN A CA 1
ATOM 1728 C C . GLN A 1 218 ? 16.253 -24.623 -0.243 1.00 38.12 218 GLN A C 1
ATOM 1730 O O . GLN A 1 218 ? 15.171 -24.420 0.297 1.00 38.12 218 GLN A O 1
ATOM 1735 N N . ASN A 1 219 ? 17.349 -23.969 0.147 1.00 41.09 219 ASN A N 1
ATOM 1736 C CA . ASN A 1 219 ? 17.336 -23.123 1.348 1.00 41.09 219 ASN A CA 1
ATOM 1737 C C . ASN A 1 219 ? 17.765 -21.665 1.132 1.00 41.09 219 ASN A C 1
ATOM 1739 O O . ASN A 1 219 ? 18.285 -21.029 2.044 1.00 41.09 219 ASN A O 1
ATOM 1743 N N . ALA A 1 220 ? 17.488 -21.100 -0.046 1.00 50.47 220 ALA A N 1
ATOM 1744 C CA . ALA A 1 220 ? 17.409 -19.646 -0.169 1.00 50.47 220 ALA A CA 1
ATOM 1745 C C . ALA A 1 220 ? 16.081 -19.190 0.456 1.00 50.47 220 ALA A C 1
ATOM 1747 O O . ALA A 1 220 ? 15.011 -19.492 -0.070 1.00 50.47 220 ALA A O 1
ATOM 1748 N N . GLU A 1 221 ? 16.137 -18.520 1.607 1.00 61.06 221 GLU A N 1
ATOM 1749 C CA . GLU A 1 221 ? 14.932 -18.010 2.260 1.00 61.06 221 GLU A CA 1
ATOM 1750 C C . GLU A 1 221 ? 14.300 -16.894 1.413 1.00 61.06 221 GLU A C 1
ATOM 1752 O O . GLU A 1 221 ? 14.858 -15.804 1.285 1.00 61.06 221 GLU A O 1
ATOM 1757 N N . ASP A 1 222 ? 13.128 -17.157 0.835 1.00 81.19 222 ASP A N 1
ATOM 1758 C CA . ASP A 1 222 ? 12.343 -16.157 0.109 1.00 81.19 222 ASP A CA 1
ATOM 1759 C C . ASP A 1 222 ? 11.683 -15.193 1.118 1.00 81.19 222 ASP A C 1
ATOM 1761 O O . ASP A 1 222 ? 10.823 -15.577 1.917 1.00 81.19 222 ASP A O 1
ATOM 1765 N N . PHE A 1 223 ? 12.071 -13.917 1.082 1.00 87.69 223 PHE A N 1
ATOM 1766 C CA . PHE A 1 223 ? 11.454 -12.846 1.868 1.00 87.69 223 PHE A CA 1
ATOM 1767 C C . PHE A 1 223 ? 11.017 -11.675 0.986 1.00 87.69 223 PHE A C 1
ATOM 1769 O O . PHE A 1 223 ? 11.571 -11.411 -0.088 1.00 87.69 223 PHE A O 1
ATOM 1776 N N . SER A 1 224 ? 10.006 -10.959 1.467 1.00 91.25 224 SER A N 1
ATOM 1777 C CA . SER A 1 224 ? 9.429 -9.790 0.815 1.00 91.25 224 SER A CA 1
ATOM 1778 C C . SER A 1 224 ? 9.927 -8.512 1.467 1.00 91.25 224 SER A C 1
ATOM 1780 O O . SER A 1 224 ? 9.939 -8.382 2.695 1.00 91.25 224 SER A O 1
ATOM 1782 N N . PHE A 1 225 ? 10.283 -7.543 0.634 1.00 90.06 225 PHE A N 1
ATOM 1783 C CA . PHE A 1 225 ? 10.633 -6.205 1.065 1.00 90.06 225 PHE A CA 1
ATOM 1784 C C . PHE A 1 225 ? 9.389 -5.326 1.110 1.00 90.06 225 PHE A C 1
ATOM 1786 O O . PHE A 1 225 ? 8.650 -5.180 0.129 1.00 90.06 225 PHE A O 1
ATOM 1793 N N . CYS A 1 226 ? 9.189 -4.708 2.265 1.00 91.94 226 CYS A N 1
ATOM 1794 C CA . CYS A 1 226 ? 8.111 -3.769 2.499 1.00 91.94 226 CYS A CA 1
ATOM 1795 C C . CYS A 1 226 ? 8.704 -2.459 2.999 1.00 91.94 226 CYS A C 1
ATOM 1797 O O . CYS A 1 226 ? 9.682 -2.478 3.744 1.00 91.94 226 CYS A O 1
ATOM 1799 N N . TYR A 1 227 ? 8.108 -1.328 2.637 1.00 90.38 227 TYR A N 1
ATOM 1800 C CA . TYR A 1 227 ? 8.475 -0.055 3.252 1.00 90.38 227 TYR A CA 1
ATOM 1801 C C . TYR A 1 227 ? 7.377 0.437 4.202 1.00 90.38 227 TYR A C 1
ATOM 1803 O O . TYR A 1 227 ? 6.196 0.113 4.052 1.00 90.38 227 TYR A O 1
ATOM 1811 N N . ARG A 1 228 ? 7.776 1.215 5.207 1.00 91.06 228 ARG A N 1
ATOM 1812 C CA . ARG A 1 228 ? 6.913 1.811 6.228 1.00 91.06 228 ARG A CA 1
ATOM 1813 C C . ARG A 1 228 ? 6.011 2.885 5.624 1.00 91.06 228 ARG A C 1
ATOM 1815 O O . ARG A 1 228 ? 6.479 3.884 5.073 1.00 91.06 228 ARG A O 1
ATOM 1822 N N . LEU A 1 229 ? 4.698 2.706 5.757 1.00 92.56 229 LEU A N 1
ATOM 1823 C CA . LEU A 1 229 ? 3.736 3.588 5.092 1.00 92.56 229 LEU A CA 1
ATOM 1824 C C . LEU A 1 229 ? 3.646 4.974 5.747 1.00 92.56 229 LEU A C 1
ATOM 1826 O O . LEU A 1 229 ? 3.428 5.963 5.049 1.00 92.56 229 LEU A O 1
ATOM 1830 N N . ASN A 1 230 ? 3.845 5.072 7.067 1.00 90.94 230 ASN A N 1
ATOM 1831 C CA . ASN A 1 230 ? 3.834 6.347 7.793 1.00 90.94 230 ASN A CA 1
ATOM 1832 C C . ASN A 1 230 ? 4.862 7.342 7.221 1.00 90.94 230 ASN A C 1
ATOM 1834 O O . ASN A 1 230 ? 4.517 8.500 6.979 1.00 90.94 230 ASN A O 1
ATOM 1838 N N . THR A 1 231 ? 6.083 6.885 6.927 1.00 86.00 231 THR A N 1
ATOM 1839 C CA . THR A 1 231 ? 7.145 7.713 6.339 1.00 86.00 231 THR A CA 1
ATOM 1840 C C . THR A 1 231 ? 6.772 8.199 4.942 1.00 86.00 231 THR A C 1
ATOM 1842 O O . THR A 1 231 ? 6.854 9.395 4.658 1.00 86.00 231 THR A O 1
ATOM 1845 N N . ALA A 1 232 ? 6.289 7.300 4.080 1.00 88.75 232 ALA A N 1
ATOM 1846 C CA . ALA A 1 232 ? 5.864 7.652 2.726 1.00 88.75 232 ALA A CA 1
ATOM 1847 C C . ALA A 1 232 ? 4.733 8.695 2.721 1.00 88.75 232 ALA A C 1
ATOM 1849 O O . ALA A 1 232 ? 4.776 9.675 1.974 1.00 88.75 232 ALA A O 1
ATOM 1850 N N . LEU A 1 233 ? 3.749 8.530 3.610 1.00 92.38 233 LEU A N 1
ATOM 1851 C CA . LEU A 1 233 ? 2.650 9.481 3.755 1.00 92.38 233 LEU A CA 1
ATOM 1852 C C . LEU A 1 233 ? 3.112 10.830 4.308 1.00 92.38 233 LEU A C 1
ATOM 1854 O O . LEU A 1 233 ? 2.590 11.855 3.876 1.00 92.38 233 LEU A O 1
ATOM 1858 N N . ALA A 1 234 ? 4.084 10.866 5.222 1.00 90.62 234 ALA A N 1
ATOM 1859 C CA . ALA A 1 234 ? 4.646 12.122 5.715 1.00 90.62 234 ALA A CA 1
ATOM 1860 C C . ALA A 1 234 ? 5.304 12.927 4.581 1.00 90.62 234 ALA A C 1
ATOM 1862 O O . ALA A 1 234 ? 5.043 14.125 4.446 1.00 90.62 234 ALA A O 1
ATOM 1863 N N . LEU A 1 235 ? 6.077 12.258 3.717 1.00 90.06 235 LEU A N 1
ATOM 1864 C CA . LEU A 1 235 ? 6.691 12.879 2.538 1.00 90.06 235 LEU A CA 1
ATOM 1865 C C . LEU A 1 235 ? 5.640 13.385 1.547 1.00 90.06 235 LEU A C 1
ATOM 1867 O O . LEU A 1 235 ? 5.770 14.491 1.023 1.00 90.06 235 LEU A O 1
ATOM 1871 N N . PHE A 1 236 ? 4.579 12.609 1.320 1.00 93.19 236 PHE A N 1
ATOM 1872 C CA . PHE A 1 236 ? 3.472 13.044 0.477 1.00 93.19 236 PHE A CA 1
ATOM 1873 C C . PHE A 1 236 ? 2.770 14.277 1.056 1.00 93.19 236 PHE A C 1
ATOM 1875 O O . PHE A 1 236 ? 2.567 15.254 0.340 1.00 93.19 236 PHE A O 1
ATOM 1882 N N . LYS A 1 237 ? 2.454 14.283 2.358 1.00 94.25 237 LYS A N 1
ATOM 1883 C CA . LYS A 1 237 ? 1.830 15.441 3.021 1.00 94.25 237 LYS A CA 1
ATOM 1884 C C . LYS A 1 237 ? 2.695 16.694 2.899 1.00 94.25 237 LYS A C 1
ATOM 1886 O O . LYS A 1 237 ? 2.179 17.761 2.579 1.00 94.25 237 LYS A O 1
ATOM 1891 N N . GLN A 1 238 ? 4.004 16.555 3.108 1.00 92.62 238 GLN A N 1
ATOM 1892 C CA . GLN A 1 238 ? 4.957 17.653 2.963 1.00 92.62 238 GLN A CA 1
ATOM 1893 C C . GLN A 1 238 ? 4.960 18.228 1.540 1.00 92.62 238 GLN A C 1
ATOM 1895 O O . GLN A 1 238 ? 4.966 19.447 1.378 1.00 92.62 238 GLN A O 1
ATOM 1900 N N . ASP A 1 239 ? 4.924 17.366 0.523 1.00 92.88 239 ASP A N 1
ATOM 1901 C CA . ASP A 1 239 ? 4.908 17.772 -0.885 1.00 92.88 239 ASP A CA 1
ATOM 1902 C C . ASP A 1 239 ? 3.647 18.548 -1.280 1.00 92.88 239 ASP A C 1
ATOM 1904 O O . ASP A 1 239 ? 3.712 19.482 -2.076 1.00 92.88 239 ASP A O 1
ATOM 1908 N N . GLN A 1 240 ? 2.500 18.189 -0.702 1.00 94.31 240 GLN A N 1
ATOM 1909 C CA . GLN A 1 240 ? 1.230 18.871 -0.966 1.00 94.31 240 GLN A CA 1
ATOM 1910 C C . GLN A 1 240 ? 1.127 20.248 -0.291 1.00 94.31 240 GLN A C 1
ATOM 1912 O O . GLN A 1 240 ? 0.266 21.051 -0.654 1.00 94.31 240 GLN A O 1
ATOM 1917 N N . GLY A 1 241 ? 2.019 20.547 0.655 1.00 93.25 241 GLY A N 1
ATOM 1918 C CA . GLY A 1 241 ? 2.114 21.842 1.316 1.00 93.25 241 GLY A CA 1
ATOM 1919 C C . GLY A 1 241 ? 1.379 21.933 2.661 1.00 93.25 241 GLY A C 1
ATOM 1920 O O . GLY A 1 241 ? 0.754 20.980 3.134 1.00 93.25 241 GLY A O 1
ATOM 1921 N N . PRO A 1 242 ? 1.483 23.095 3.332 1.00 92.56 242 PRO A N 1
ATOM 1922 C CA . PRO A 1 242 ? 0.976 23.277 4.687 1.00 92.56 242 PRO A CA 1
ATOM 1923 C C . PRO A 1 242 ? -0.550 23.143 4.747 1.00 92.56 242 PRO A C 1
ATOM 1925 O O . PRO A 1 242 ? -1.273 23.715 3.934 1.00 92.56 242 PRO A O 1
ATOM 1928 N N . GLY A 1 243 ? -1.040 22.416 5.754 1.00 88.81 243 GLY A N 1
ATOM 1929 C CA . GLY A 1 243 ? -2.472 22.189 5.971 1.00 88.81 243 GLY A CA 1
ATOM 1930 C C . GLY A 1 243 ? -3.062 21.026 5.170 1.00 88.81 243 GLY A C 1
ATOM 1931 O O . GLY A 1 243 ? -4.249 20.740 5.320 1.00 88.81 243 GLY A O 1
ATOM 1932 N N . PHE A 1 244 ? -2.258 20.335 4.357 1.00 94.31 244 PHE A N 1
ATOM 1933 C CA . PHE A 1 244 ? -2.674 19.082 3.745 1.00 94.31 244 PHE A CA 1
ATOM 1934 C C . PHE A 1 244 ? -2.592 17.932 4.755 1.00 94.31 244 PHE A C 1
ATOM 1936 O O . PHE A 1 244 ? -1.563 17.717 5.395 1.00 94.31 244 PHE A O 1
ATOM 1943 N N . ASP A 1 245 ? -3.672 17.162 4.855 1.00 92.25 245 ASP A N 1
ATOM 1944 C CA . ASP A 1 245 ? -3.718 15.939 5.644 1.00 92.25 245 ASP A CA 1
ATOM 1945 C C . ASP A 1 245 ? -4.365 14.808 4.840 1.00 92.25 245 ASP A C 1
ATOM 1947 O O . ASP A 1 245 ? -5.234 15.030 3.992 1.00 92.25 245 ASP A O 1
ATOM 1951 N N . VAL A 1 246 ? -3.925 13.581 5.108 1.00 91.12 246 VAL A N 1
ATOM 1952 C CA . VAL A 1 246 ? -4.444 12.367 4.478 1.00 91.12 246 VAL A CA 1
ATOM 1953 C C . VAL A 1 246 ? -4.628 11.286 5.530 1.00 91.12 246 VAL A C 1
ATOM 1955 O O . VAL A 1 246 ? -3.776 11.092 6.403 1.00 91.12 246 VAL A O 1
ATOM 1958 N N . ARG A 1 247 ? -5.759 10.591 5.424 1.00 90.50 247 ARG A N 1
ATOM 1959 C CA . ARG A 1 247 ? -6.182 9.506 6.305 1.00 90.50 247 ARG A CA 1
ATOM 1960 C C . ARG A 1 247 ? -6.987 8.480 5.520 1.00 90.50 247 ARG A C 1
ATOM 1962 O O . ARG A 1 247 ? -7.573 8.812 4.485 1.00 90.50 247 ARG A O 1
ATOM 1969 N N . PHE A 1 248 ? -7.043 7.264 6.044 1.00 90.69 248 PHE A N 1
ATOM 1970 C CA . PHE A 1 248 ? -8.022 6.281 5.602 1.00 90.69 248 PHE A CA 1
ATOM 1971 C C . PHE A 1 248 ? -9.428 6.724 6.015 1.00 90.69 248 PHE A C 1
ATOM 1973 O O . PHE A 1 248 ? -9.610 7.593 6.871 1.00 90.69 248 PHE A O 1
ATOM 1980 N N . LYS A 1 249 ? -10.436 6.193 5.327 1.00 85.50 249 LYS A N 1
ATOM 1981 C CA . LYS A 1 249 ? -11.828 6.512 5.623 1.00 85.50 249 LYS A CA 1
ATOM 1982 C C . LYS A 1 249 ? -12.256 5.756 6.886 1.00 85.50 249 LYS A C 1
ATOM 1984 O O . LYS A 1 249 ? -12.195 4.534 6.898 1.00 85.50 249 LYS A O 1
ATOM 1989 N N . ASP A 1 250 ? -12.728 6.494 7.888 1.00 79.44 250 ASP A N 1
ATOM 1990 C CA . ASP A 1 250 ? -13.317 5.953 9.118 1.00 79.44 250 ASP A CA 1
ATOM 1991 C C . ASP A 1 250 ? -14.838 6.138 9.073 1.00 79.44 250 ASP A C 1
ATOM 1993 O O . ASP A 1 250 ? -15.369 7.168 9.496 1.00 79.44 250 ASP A O 1
ATOM 1997 N N . ASP A 1 251 ? -15.551 5.186 8.480 1.00 71.69 251 ASP A N 1
ATOM 1998 C CA . ASP A 1 251 ? -17.010 5.237 8.322 1.00 71.69 251 ASP A CA 1
ATOM 1999 C C . ASP A 1 251 ? -17.748 4.087 9.008 1.00 71.69 251 ASP A C 1
ATOM 2001 O O . ASP A 1 251 ? -18.977 4.127 9.116 1.00 71.69 251 ASP A O 1
ATOM 2005 N N . LEU A 1 252 ? -17.027 3.103 9.548 1.00 68.06 252 LEU A N 1
ATOM 2006 C CA . LEU A 1 252 ? -17.636 2.099 10.406 1.00 68.06 252 LEU A CA 1
ATOM 2007 C C . LEU A 1 252 ? -17.793 2.704 11.795 1.00 68.06 252 LEU A C 1
ATOM 2009 O O . LEU A 1 252 ? -16.818 2.883 12.532 1.00 68.06 252 LEU A O 1
ATOM 2013 N N . SER A 1 253 ? -19.038 3.038 12.139 1.00 58.91 253 SER A N 1
ATOM 2014 C CA . SER A 1 253 ? -19.408 3.440 13.490 1.00 58.91 253 SER A CA 1
ATOM 2015 C C . SER A 1 253 ? -18.841 2.425 14.476 1.00 58.91 253 SER A C 1
ATOM 2017 O O . SER A 1 253 ? -19.131 1.230 14.367 1.00 58.91 253 SER A O 1
ATOM 2019 N N . SER A 1 254 ? -18.067 2.889 15.455 1.00 49.06 254 SER A N 1
ATOM 2020 C CA . SER A 1 254 ? -17.849 2.131 16.679 1.00 49.06 254 SER A CA 1
ATOM 2021 C C . SER A 1 254 ? -19.235 1.799 17.211 1.00 49.06 254 SER A C 1
ATOM 2023 O O . SER A 1 254 ? -19.968 2.697 17.619 1.00 49.06 254 SER A O 1
ATOM 2025 N N . SER A 1 255 ? -19.644 0.531 17.142 1.00 42.25 255 SER A N 1
ATOM 2026 C CA . SER A 1 255 ? -20.830 0.089 17.858 1.00 42.25 255 SER A CA 1
ATOM 2027 C C . SER A 1 255 ? -20.501 0.260 19.336 1.00 42.25 255 SER A C 1
ATOM 2029 O O . SER A 1 255 ? -19.924 -0.620 19.975 1.00 42.25 255 SER A O 1
ATOM 2031 N N . SER A 1 256 ? -20.781 1.441 19.872 1.00 37.66 256 SER A N 1
ATOM 2032 C CA . SER A 1 256 ? -20.904 1.642 21.294 1.00 37.66 256 SER A CA 1
ATOM 2033 C C . SER A 1 256 ? -22.001 0.684 21.722 1.00 37.66 256 SER A C 1
ATOM 2035 O O . SER A 1 256 ? -23.167 0.843 21.366 1.00 37.66 256 SER A O 1
ATOM 2037 N N . SER A 1 257 ? -21.607 -0.370 22.433 1.00 38.41 257 SER A N 1
ATOM 2038 C CA . SER A 1 257 ? -22.529 -1.198 23.190 1.00 38.41 257 SER A CA 1
ATOM 2039 C C . SER A 1 257 ? -23.241 -0.279 24.176 1.00 38.41 257 SER A C 1
ATOM 2041 O O . SER A 1 257 ? -22.775 -0.054 25.291 1.00 38.41 257 SER A O 1
ATOM 2043 N N . ALA A 1 258 ? -24.356 0.306 23.751 1.00 37.31 258 ALA A N 1
ATOM 2044 C CA . ALA A 1 258 ? -25.302 0.939 24.637 1.00 37.31 258 ALA A CA 1
ATOM 2045 C C . ALA A 1 258 ? -25.997 -0.191 25.398 1.00 37.31 258 ALA A C 1
ATOM 2047 O O . ALA A 1 258 ? -27.091 -0.626 25.054 1.00 37.31 258 ALA A O 1
ATOM 2048 N N . THR A 1 259 ? -25.353 -0.699 26.448 1.00 37.62 259 THR A N 1
ATOM 2049 C CA . THR A 1 259 ? -26.074 -1.382 27.521 1.00 37.62 259 THR A CA 1
ATOM 2050 C C . THR A 1 259 ? -26.850 -0.326 28.299 1.00 37.62 259 THR A C 1
ATOM 2052 O O . THR A 1 259 ? -26.471 0.064 29.401 1.00 37.62 259 THR A O 1
ATOM 2055 N N . SER A 1 260 ? -27.944 0.163 27.719 1.00 37.75 260 SER A N 1
ATOM 2056 C CA . SER A 1 260 ? -29.036 0.725 28.500 1.00 37.75 260 SER A CA 1
ATOM 2057 C C . SER A 1 260 ? -29.872 -0.449 28.999 1.00 37.75 260 SER A C 1
ATOM 2059 O O . SER A 1 260 ? -30.765 -0.937 28.308 1.00 37.75 260 SER A O 1
ATOM 2061 N N . LEU A 1 261 ? -29.561 -0.926 30.205 1.00 41.22 261 LEU A N 1
ATOM 2062 C CA . LEU A 1 261 ? -30.529 -1.666 31.008 1.00 41.22 261 LEU A CA 1
ATOM 2063 C C . LEU A 1 261 ? -31.663 -0.692 31.344 1.00 41.22 261 LEU A C 1
ATOM 2065 O O . LEU A 1 261 ? -31.576 0.079 32.294 1.00 41.22 261 LEU A O 1
ATOM 2069 N N . SER A 1 262 ? -32.708 -0.710 30.527 1.00 37.44 262 SER A N 1
ATOM 2070 C CA . SER A 1 262 ? -33.995 -0.111 30.847 1.00 37.44 262 SER A CA 1
ATOM 2071 C C . SER A 1 262 ? -35.056 -1.164 30.585 1.00 37.44 262 SER A C 1
ATOM 2073 O O . SER A 1 262 ? -35.390 -1.472 29.446 1.00 37.44 262 SER A O 1
ATOM 2075 N N . SER A 1 263 ? -35.545 -1.734 31.679 1.00 44.16 263 SER A N 1
ATOM 2076 C CA . SER A 1 263 ? -36.777 -2.506 31.760 1.00 44.16 263 SER A CA 1
ATOM 2077 C C . SER A 1 263 ? -37.926 -1.790 31.050 1.00 44.16 263 SER A C 1
ATOM 2079 O O . SER A 1 263 ? -38.222 -0.642 31.376 1.00 44.16 263 SER A O 1
ATOM 2081 N N . GLY A 1 264 ? -38.608 -2.480 30.143 1.00 32.38 264 GLY A N 1
ATOM 2082 C CA . GLY A 1 264 ? -39.846 -1.989 29.550 1.00 32.38 264 GLY A CA 1
ATOM 2083 C C . GLY A 1 264 ? -40.281 -2.877 28.400 1.00 32.38 264 GLY A C 1
ATOM 2084 O O . GLY A 1 264 ? -39.633 -2.909 27.363 1.00 32.38 264 GLY A O 1
ATOM 2085 N N . SER A 1 265 ? -41.341 -3.636 28.637 1.00 41.00 265 SER A N 1
ATOM 2086 C CA . SER A 1 265 ? -42.096 -4.413 27.661 1.00 41.00 265 SER A CA 1
ATOM 2087 C C . SER A 1 265 ? -42.553 -3.559 26.471 1.00 41.00 265 SER A C 1
ATOM 2089 O O . SER A 1 265 ? -42.949 -2.418 26.682 1.00 41.00 265 SER A O 1
ATOM 2091 N N . ASP A 1 266 ? -42.521 -4.110 25.251 1.00 32.25 266 ASP A N 1
ATOM 2092 C CA . ASP A 1 266 ? -43.717 -4.325 24.409 1.00 32.25 266 ASP A CA 1
ATOM 2093 C C . ASP A 1 266 ? -43.378 -4.619 22.925 1.00 32.25 266 ASP A C 1
ATOM 2095 O O . ASP A 1 266 ? -42.688 -3.859 22.259 1.00 32.25 266 ASP A O 1
ATOM 2099 N N . VAL A 1 267 ? -43.878 -5.782 22.480 1.00 32.59 267 VAL A N 1
ATOM 2100 C CA . VAL A 1 267 ? -44.572 -6.168 21.224 1.00 32.59 267 VAL A CA 1
ATOM 2101 C C . VAL A 1 267 ? -44.088 -5.695 19.826 1.00 32.59 267 VAL A C 1
ATOM 2103 O O . VAL A 1 267 ? -43.835 -4.527 19.568 1.00 32.59 267 VAL A O 1
ATOM 2106 N N . GLU A 1 268 ? -44.071 -6.679 18.911 1.00 26.53 268 GLU A N 1
ATOM 2107 C CA . GLU A 1 268 ? -43.772 -6.718 17.461 1.00 26.53 268 GLU A CA 1
ATOM 2108 C C . GLU A 1 268 ? -44.385 -5.637 16.541 1.00 26.53 268 GLU A C 1
ATOM 2110 O O . GLU A 1 268 ? -45.490 -5.156 16.788 1.00 26.53 268 GLU A O 1
ATOM 2115 N N . ALA A 1 269 ? -43.766 -5.452 15.358 1.00 22.50 269 ALA A N 1
ATOM 2116 C CA . ALA A 1 269 ? -44.452 -5.593 14.059 1.00 22.50 269 ALA A CA 1
ATOM 2117 C C . ALA A 1 269 ? -43.460 -5.788 12.879 1.00 22.50 269 ALA A C 1
ATOM 2119 O O . ALA A 1 269 ? -42.580 -4.955 12.693 1.00 22.50 269 ALA A O 1
ATOM 2120 N N . VAL A 1 270 ? -43.683 -6.885 12.130 1.00 32.31 270 VAL A N 1
ATOM 2121 C CA . VAL A 1 270 ? -43.257 -7.301 10.760 1.00 32.31 270 VAL A CA 1
ATOM 2122 C C . VAL A 1 270 ? -41.902 -6.833 10.220 1.00 32.31 270 VAL A C 1
ATOM 2124 O O . VAL A 1 270 ? -41.786 -5.659 9.811 1.00 32.31 270 VAL A O 1
#

Foldseek 3Di:
DDKAKFFCLVVVDWQQWDWDQDPPDRDTDTFFTWHDADPALVGGIIITDGDPVCPVVDPQFDADLVRDGFAEDEDDDQLPPAAKKWWAFPPPGIFIWGWPAQFDDFVPHPDPNRRFKTKTATPPPARDDPRRGSIWIWGDDPDPLDRYIHGFWTFHAKFDDPDPDQWGFTWSDRVPDTDTRTGRDPPPPPVVPVPPPDDDDDDDDDDDDDDPDPPPPPPPRIMTMTTGVVVVLVVVQVVVPPPDDDGRDDDPDPPPPPPPPDDDDDDDDD

Organism: Magallana gigas (NCBI:txid29159)